Protein AF-A0A7Y3L2K8-F1 (afdb_monomer_lite)

Structure (mmCIF, N/CA/C/O backbone):
data_AF-A0A7Y3L2K8-F1
#
_entry.id   AF-A0A7Y3L2K8-F1
#
loop_
_atom_site.group_PDB
_atom_site.id
_atom_site.type_symbol
_atom_site.label_atom_id
_atom_site.label_alt_id
_atom_site.label_comp_id
_atom_site.label_asym_id
_atom_site.label_entity_id
_atom_site.label_seq_id
_atom_site.pdbx_PDB_ins_code
_atom_site.Cartn_x
_atom_site.Cartn_y
_atom_site.Cartn_z
_atom_site.occupancy
_atom_site.B_iso_or_equiv
_atom_site.auth_seq_id
_atom_site.auth_comp_id
_atom_site.auth_asym_id
_atom_site.auth_atom_id
_atom_site.pdbx_PDB_model_num
ATOM 1 N N . MET A 1 1 ? 73.789 -39.953 35.872 1.00 41.97 1 MET A N 1
ATOM 2 C CA . MET A 1 1 ? 73.525 -38.790 34.992 1.00 41.97 1 MET A CA 1
ATOM 3 C C . MET A 1 1 ? 72.921 -39.271 33.685 1.00 41.97 1 MET A C 1
ATOM 5 O O . MET A 1 1 ? 73.615 -39.974 32.964 1.00 41.97 1 MET A O 1
ATOM 9 N N . ARG A 1 2 ? 71.664 -38.900 33.403 1.00 37.66 2 ARG A N 1
ATOM 10 C CA . ARG A 1 2 ? 71.120 -38.515 32.082 1.00 37.66 2 ARG A CA 1
ATOM 11 C C . ARG A 1 2 ? 69.607 -38.316 32.238 1.00 37.66 2 ARG A C 1
ATOM 13 O O . ARG A 1 2 ? 68.857 -39.272 32.386 1.00 37.66 2 ARG A O 1
ATOM 20 N N . PHE A 1 3 ? 69.217 -37.046 32.307 1.00 33.38 3 PHE A N 1
ATOM 21 C CA . PHE A 1 3 ? 67.838 -36.566 32.362 1.00 33.38 3 PHE A CA 1
ATOM 22 C C . PHE A 1 3 ? 67.169 -36.750 30.992 1.00 33.38 3 PHE A C 1
ATOM 24 O O . PHE A 1 3 ? 67.761 -36.382 29.979 1.00 33.38 3 PHE A O 1
ATOM 31 N N . PHE A 1 4 ? 65.943 -37.276 30.960 1.00 37.91 4 PHE A N 1
ATOM 32 C CA . PHE A 1 4 ? 65.066 -37.222 29.787 1.00 37.91 4 PHE A CA 1
ATOM 33 C C . PHE A 1 4 ? 64.155 -35.995 29.917 1.00 37.91 4 PHE A C 1
ATOM 35 O O . PHE A 1 4 ? 63.343 -35.915 30.836 1.00 37.91 4 PHE A O 1
ATOM 42 N N . ALA A 1 5 ? 64.324 -35.027 29.017 1.00 37.72 5 ALA A N 1
ATOM 43 C CA . ALA A 1 5 ? 63.487 -33.838 28.914 1.00 37.72 5 ALA A CA 1
ATOM 44 C C . ALA A 1 5 ? 62.285 -34.126 28.000 1.00 37.72 5 ALA A C 1
ATOM 46 O O . ALA A 1 5 ? 62.457 -34.507 26.843 1.00 37.72 5 ALA A O 1
ATOM 47 N N . ALA A 1 6 ? 61.071 -33.936 28.519 1.00 37.91 6 ALA A N 1
ATOM 48 C CA . ALA A 1 6 ? 59.839 -33.955 27.741 1.00 37.91 6 ALA A CA 1
ATOM 49 C C . ALA A 1 6 ? 59.636 -32.584 27.073 1.00 37.91 6 ALA A C 1
ATOM 51 O O . ALA A 1 6 ? 59.509 -31.569 27.757 1.00 37.91 6 ALA A O 1
ATOM 52 N N . ALA A 1 7 ? 59.618 -32.548 25.740 1.00 36.41 7 ALA A N 1
ATOM 53 C CA . ALA A 1 7 ? 59.315 -31.346 24.970 1.00 36.41 7 ALA A CA 1
ATOM 54 C C . ALA A 1 7 ? 57.794 -31.221 24.771 1.00 36.41 7 ALA A C 1
ATOM 56 O O . ALA A 1 7 ? 57.181 -32.005 24.048 1.00 36.41 7 ALA A O 1
ATOM 57 N N . LEU A 1 8 ? 57.192 -30.228 25.425 1.00 36.59 8 LEU A N 1
ATOM 58 C CA . LEU A 1 8 ? 55.796 -29.831 25.256 1.00 36.59 8 LEU A CA 1
ATOM 59 C C . LEU A 1 8 ? 55.697 -28.874 24.054 1.00 36.59 8 LEU A C 1
ATOM 61 O O . LEU A 1 8 ? 56.152 -27.734 24.125 1.00 36.59 8 LEU A O 1
ATOM 65 N N . ALA A 1 9 ? 55.127 -29.333 22.939 1.00 38.59 9 ALA A N 1
ATOM 66 C CA . ALA A 1 9 ? 54.873 -28.491 21.771 1.00 38.59 9 ALA A CA 1
ATOM 67 C C . ALA A 1 9 ? 53.606 -27.647 21.995 1.00 38.59 9 ALA A C 1
ATOM 69 O O . ALA A 1 9 ? 52.485 -28.149 21.927 1.00 38.59 9 ALA A O 1
ATOM 70 N N . LEU A 1 10 ? 53.790 -26.355 22.275 1.00 37.38 10 LEU A N 1
ATOM 71 C CA . LEU A 1 10 ? 52.713 -25.375 22.393 1.00 37.38 10 LEU A CA 1
ATOM 72 C C . LEU A 1 10 ? 52.265 -24.947 20.982 1.00 37.38 10 LEU A C 1
ATOM 74 O O . LEU A 1 10 ? 52.957 -24.190 20.301 1.00 37.38 10 LEU A O 1
ATOM 78 N N . ALA A 1 11 ? 51.120 -25.450 20.518 1.00 39.28 11 ALA A N 1
ATOM 79 C CA . ALA A 1 11 ? 50.515 -25.022 19.259 1.00 39.28 11 ALA A CA 1
ATOM 80 C C . ALA A 1 11 ? 49.937 -23.602 19.407 1.00 39.28 11 ALA A C 1
ATOM 82 O O . ALA A 1 11 ? 48.868 -23.404 19.980 1.00 39.28 11 ALA A O 1
ATOM 83 N N . LEU A 1 12 ? 50.654 -22.606 18.885 1.00 40.66 12 LEU A N 1
ATOM 84 C CA . LEU A 1 12 ? 50.161 -21.239 18.720 1.00 40.66 12 LEU A CA 1
ATOM 85 C C . LEU A 1 12 ? 49.110 -21.218 17.600 1.00 40.66 12 LEU A C 1
ATOM 87 O O . LEU A 1 12 ? 49.439 -21.185 16.416 1.00 40.66 12 LEU A O 1
ATOM 91 N N . SER A 1 13 ? 47.832 -21.241 17.971 1.00 39.50 13 SER A N 1
ATOM 92 C CA . SER A 1 13 ? 46.725 -20.962 17.058 1.00 39.50 13 SER A CA 1
ATOM 93 C C . SER A 1 13 ? 46.727 -19.477 16.690 1.00 39.50 13 SER A C 1
ATOM 95 O O . SER A 1 13 ? 46.423 -18.622 17.524 1.00 39.50 13 SER A O 1
ATOM 97 N N . THR A 1 14 ? 47.065 -19.159 15.443 1.00 40.62 14 THR A N 1
ATOM 98 C CA . THR A 1 14 ? 46.868 -17.821 14.882 1.00 40.62 14 THR A CA 1
ATOM 99 C C . THR A 1 14 ? 45.367 -17.566 14.700 1.00 40.62 14 THR A C 1
ATOM 101 O O . THR A 1 14 ? 44.663 -18.419 14.153 1.00 40.62 14 THR A O 1
ATOM 104 N N . PRO A 1 15 ? 44.822 -16.418 15.144 1.00 46.00 15 PRO A N 1
ATOM 105 C CA . PRO A 1 15 ? 43.441 -16.083 14.843 1.00 46.00 15 PRO A CA 1
ATOM 106 C C . PRO A 1 15 ? 43.324 -15.838 13.337 1.00 46.00 15 PRO A C 1
ATOM 108 O O . PRO A 1 15 ? 43.987 -14.962 12.778 1.00 46.00 15 PRO A O 1
ATOM 111 N N . ALA A 1 16 ? 42.486 -16.634 12.673 1.00 46.09 16 ALA A N 1
ATOM 112 C CA . ALA A 1 16 ? 42.094 -16.389 11.296 1.00 46.09 16 ALA A CA 1
ATOM 113 C C . ALA A 1 16 ? 41.485 -14.983 11.220 1.00 46.09 16 ALA A C 1
ATOM 115 O O . ALA A 1 16 ? 40.464 -14.705 11.848 1.00 46.09 16 ALA A O 1
ATOM 116 N N . ALA A 1 17 ? 42.133 -14.087 10.477 1.00 44.25 17 ALA A N 1
ATOM 117 C CA . ALA A 1 17 ? 41.605 -12.762 10.212 1.00 44.25 17 ALA A CA 1
ATOM 118 C C . ALA A 1 17 ? 40.257 -12.909 9.496 1.00 44.25 17 ALA A C 1
ATOM 120 O O . ALA A 1 17 ? 40.194 -13.276 8.320 1.00 44.25 17 ALA A O 1
ATOM 121 N N . THR A 1 18 ? 39.167 -12.641 10.212 1.00 44.12 18 THR A N 1
ATOM 122 C CA . THR A 1 18 ? 37.830 -12.536 9.639 1.00 44.12 18 THR A CA 1
ATOM 123 C C . THR A 1 18 ? 37.868 -11.395 8.630 1.00 44.12 18 THR A C 1
ATOM 125 O O . THR A 1 18 ? 37.907 -10.221 8.996 1.00 44.12 18 THR A O 1
ATOM 128 N N . ARG A 1 19 ? 37.922 -11.726 7.338 1.00 44.31 19 ARG A N 1
ATOM 129 C CA . ARG A 1 19 ? 37.827 -10.743 6.259 1.00 44.31 19 ARG A CA 1
ATOM 130 C C . ARG A 1 19 ? 36.434 -10.123 6.348 1.00 44.31 19 ARG A C 1
ATOM 132 O O . ARG A 1 19 ? 35.455 -10.751 5.954 1.00 44.31 19 ARG A O 1
ATOM 139 N N . ALA A 1 20 ? 36.347 -8.929 6.933 1.00 43.59 20 ALA A N 1
ATOM 140 C CA . ALA A 1 20 ? 35.113 -8.161 6.991 1.00 43.59 20 ALA A CA 1
ATOM 141 C C . ALA A 1 20 ? 34.551 -8.041 5.568 1.00 43.59 20 ALA A C 1
ATOM 143 O O . ALA A 1 20 ? 35.268 -7.646 4.644 1.00 43.59 20 ALA A O 1
ATOM 144 N N . ALA A 1 21 ? 33.291 -8.441 5.382 1.00 49.25 21 ALA A N 1
ATOM 145 C CA . ALA A 1 21 ? 32.590 -8.228 4.126 1.00 49.25 21 ALA A CA 1
ATOM 146 C C . ALA A 1 21 ? 32.649 -6.732 3.791 1.00 49.25 21 ALA A C 1
ATOM 148 O O . ALA A 1 21 ? 32.423 -5.896 4.670 1.00 49.25 21 ALA A O 1
ATOM 149 N N . ALA A 1 22 ? 32.997 -6.398 2.545 1.00 57.53 22 ALA A N 1
ATOM 150 C CA . ALA A 1 22 ? 33.018 -5.010 2.104 1.00 57.53 22 ALA A CA 1
ATOM 151 C C . ALA A 1 22 ? 31.653 -4.364 2.414 1.00 57.53 22 ALA A C 1
ATOM 153 O O . ALA A 1 22 ? 30.619 -5.008 2.204 1.00 57.53 22 ALA A O 1
ATOM 154 N N . PRO A 1 23 ? 31.625 -3.136 2.959 1.00 62.31 23 PRO A N 1
ATOM 155 C CA . PRO A 1 23 ? 30.370 -2.496 3.321 1.00 62.31 23 PRO A CA 1
ATOM 156 C C . PRO A 1 23 ? 29.492 -2.356 2.076 1.00 62.31 23 PRO A C 1
ATOM 158 O O . PRO A 1 23 ? 29.965 -1.936 1.025 1.00 62.31 23 PRO A O 1
ATOM 161 N N . ALA A 1 24 ? 28.211 -2.712 2.190 1.00 75.31 24 ALA A N 1
ATOM 162 C CA . ALA A 1 24 ? 27.258 -2.520 1.104 1.00 75.31 24 ALA A CA 1
ATOM 163 C C . ALA A 1 24 ? 27.105 -1.019 0.809 1.00 75.31 24 ALA A C 1
ATOM 165 O O . ALA A 1 24 ? 26.738 -0.243 1.700 1.00 75.31 24 ALA A O 1
ATOM 166 N N . LEU A 1 25 ? 27.383 -0.629 -0.433 1.00 83.50 25 LEU A N 1
ATOM 167 C CA . LEU A 1 25 ? 27.282 0.746 -0.918 1.00 83.50 25 LEU A CA 1
ATOM 168 C C . LEU A 1 25 ? 25.944 0.954 -1.632 1.00 83.50 25 LEU A C 1
ATOM 170 O O . LEU A 1 25 ? 25.306 0.003 -2.094 1.00 83.50 25 LEU A O 1
ATOM 174 N N . TYR A 1 26 ? 25.477 2.199 -1.636 1.00 80.50 26 TYR A N 1
ATOM 175 C CA . TYR A 1 26 ? 24.166 2.582 -2.137 1.00 80.50 26 TYR A CA 1
ATOM 176 C C . TYR A 1 26 ? 24.240 3.841 -3.005 1.00 80.50 26 TYR A C 1
ATOM 178 O O . TYR A 1 26 ? 24.867 4.844 -2.649 1.00 80.50 26 TYR A O 1
ATOM 186 N N . ASP A 1 27 ? 23.471 3.800 -4.088 1.00 88.38 27 ASP A N 1
ATOM 187 C CA . ASP A 1 27 ? 23.179 4.889 -5.010 1.00 88.38 27 ASP A CA 1
ATOM 188 C C . ASP A 1 27 ? 21.728 5.364 -4.852 1.00 88.38 27 ASP A C 1
ATOM 190 O O . ASP A 1 27 ? 20.970 4.882 -4.000 1.00 88.38 27 ASP A O 1
ATOM 194 N N . VAL A 1 28 ? 21.319 6.332 -5.676 1.00 86.00 28 VAL A N 1
ATOM 195 C CA . VAL A 1 28 ? 19.957 6.877 -5.656 1.00 86.00 28 VAL A CA 1
ATOM 196 C C . VAL A 1 28 ? 19.282 6.718 -7.017 1.00 86.00 28 VAL A C 1
ATOM 198 O O . VAL A 1 28 ? 19.729 7.301 -7.993 1.00 86.00 28 VAL A O 1
ATOM 201 N N . SER A 1 29 ? 18.176 5.979 -7.097 1.00 89.81 29 SER A N 1
ATOM 202 C CA . SER A 1 29 ? 17.351 5.839 -8.304 1.00 89.81 29 SER A CA 1
ATOM 203 C C . SER A 1 29 ? 16.181 6.831 -8.321 1.00 89.81 29 SER A C 1
ATOM 205 O O . SER A 1 29 ? 15.621 7.177 -7.280 1.00 89.81 29 SER A O 1
ATOM 207 N N . TYR A 1 30 ? 15.783 7.277 -9.513 1.00 85.38 30 TYR A N 1
ATOM 208 C CA . TYR A 1 30 ? 14.665 8.212 -9.735 1.00 85.38 30 TYR A CA 1
ATOM 209 C C . TYR A 1 30 ? 13.577 7.662 -10.646 1.00 85.38 30 TYR A C 1
ATOM 211 O O . TYR A 1 30 ? 12.535 8.314 -10.805 1.00 85.38 30 TYR A O 1
ATOM 219 N N . LEU A 1 31 ? 13.839 6.519 -11.280 1.00 83.69 31 LEU A N 1
ATOM 220 C CA . LEU A 1 31 ? 12.929 5.799 -12.159 1.00 83.69 31 LEU A CA 1
ATOM 221 C C . LEU A 1 31 ? 13.571 4.476 -12.580 1.00 83.69 31 LEU A C 1
ATOM 223 O O . LEU A 1 31 ? 14.765 4.444 -12.865 1.00 83.69 31 LEU A O 1
ATOM 227 N N . TRP A 1 32 ? 12.745 3.443 -12.719 1.00 73.88 32 TRP A N 1
ATOM 228 C CA . TRP A 1 32 ? 13.014 2.290 -13.569 1.00 73.88 32 TRP A CA 1
ATOM 229 C C . TRP A 1 32 ? 11.890 2.186 -14.597 1.00 73.88 32 TRP A C 1
ATOM 231 O O . TRP A 1 32 ? 10.708 2.158 -14.246 1.00 73.88 32 TRP A O 1
ATOM 241 N N . HIS A 1 33 ? 12.246 2.203 -15.878 1.00 66.69 33 HIS A N 1
ATOM 242 C CA . HIS A 1 33 ? 11.286 2.235 -16.971 1.00 66.69 33 HIS A CA 1
ATOM 243 C C . HIS A 1 33 ? 11.771 1.423 -18.164 1.00 66.69 33 HIS A C 1
ATOM 245 O O . HIS A 1 33 ? 12.954 1.393 -18.473 1.00 66.69 33 HIS A O 1
ATOM 251 N N . VAL A 1 34 ? 10.853 0.755 -18.856 1.00 59.00 34 VAL A N 1
ATOM 252 C CA . VAL A 1 34 ? 11.212 -0.093 -20.005 1.00 59.00 34 VAL A CA 1
ATOM 253 C C . VAL A 1 34 ? 11.503 0.715 -21.268 1.00 59.00 34 VAL A C 1
ATOM 255 O O . VAL A 1 34 ? 12.288 0.280 -22.102 1.00 59.00 34 VAL A O 1
ATOM 258 N N . ASP A 1 35 ? 10.885 1.887 -21.408 1.00 68.19 35 ASP A N 1
ATOM 259 C CA . ASP A 1 35 ? 11.200 2.828 -22.480 1.00 68.19 35 ASP A CA 1
ATOM 260 C C . ASP A 1 35 ? 12.446 3.647 -22.127 1.00 68.19 35 ASP A C 1
ATOM 262 O O . ASP A 1 35 ? 12.466 4.406 -21.151 1.00 68.19 35 ASP A O 1
ATOM 266 N N . ARG A 1 36 ? 13.467 3.490 -22.971 1.00 78.44 36 ARG A N 1
ATOM 267 C CA . ARG A 1 36 ? 14.724 4.233 -22.932 1.00 78.44 36 ARG A CA 1
ATOM 268 C C . ARG A 1 36 ? 14.487 5.732 -23.085 1.00 78.44 36 ARG A C 1
ATOM 270 O O . ARG A 1 36 ? 15.100 6.497 -22.348 1.00 78.44 36 ARG A O 1
ATOM 277 N N . ALA A 1 37 ? 13.599 6.163 -23.983 1.00 72.69 37 ALA A N 1
ATOM 278 C CA . ALA A 1 37 ? 13.318 7.582 -24.196 1.00 72.69 37 ALA A CA 1
ATOM 279 C C . ALA A 1 37 ? 12.719 8.221 -22.935 1.00 72.69 37 ALA A C 1
ATOM 281 O O . ALA A 1 37 ? 13.206 9.259 -22.488 1.00 72.69 37 ALA A O 1
ATOM 282 N N . ALA A 1 38 ? 11.758 7.555 -22.289 1.00 67.69 38 ALA A N 1
ATOM 283 C CA . ALA A 1 38 ? 11.233 7.980 -20.993 1.00 67.69 38 ALA A CA 1
ATOM 284 C C . ALA A 1 38 ? 12.310 8.042 -19.892 1.00 67.69 38 ALA A C 1
ATOM 286 O O . ALA A 1 38 ? 12.285 8.959 -19.070 1.00 67.69 38 ALA A O 1
ATOM 287 N N . ALA A 1 39 ? 13.277 7.115 -19.873 1.00 77.75 39 ALA A N 1
ATOM 288 C CA . ALA A 1 39 ? 14.390 7.161 -18.922 1.00 77.75 39 ALA A CA 1
ATOM 289 C C . ALA A 1 39 ? 15.318 8.367 -19.166 1.00 77.75 39 ALA A C 1
ATOM 291 O O . ALA A 1 39 ? 15.677 9.057 -18.212 1.00 77.75 39 ALA A O 1
ATOM 292 N N . PHE A 1 40 ? 15.635 8.695 -20.423 1.00 84.56 40 PHE A N 1
ATOM 293 C CA . PHE A 1 40 ? 16.395 9.907 -20.758 1.00 84.56 40 PHE A CA 1
ATOM 294 C C . PHE A 1 40 ? 15.625 11.189 -20.432 1.00 84.56 40 PHE A C 1
ATOM 296 O O . PHE A 1 40 ? 16.149 12.045 -19.722 1.00 84.56 40 PHE A O 1
ATOM 303 N N . ALA A 1 41 ? 14.353 11.283 -20.829 1.00 76.56 41 ALA A N 1
ATOM 304 C CA . ALA A 1 41 ? 13.499 12.425 -20.500 1.00 76.56 41 ALA A CA 1
ATOM 305 C C . ALA A 1 41 ? 13.398 12.635 -18.981 1.00 76.56 41 ALA A C 1
ATOM 307 O O . ALA A 1 41 ? 13.449 13.759 -18.476 1.00 76.56 41 ALA A O 1
ATOM 308 N N . ARG A 1 42 ? 13.312 11.537 -18.223 1.00 86.12 42 ARG A N 1
ATOM 309 C CA . ARG A 1 42 ? 13.334 11.573 -16.765 1.00 86.12 42 ARG A CA 1
ATOM 310 C C . ARG A 1 42 ? 14.673 12.054 -16.219 1.00 86.12 42 ARG A C 1
ATOM 312 O O . ARG A 1 42 ? 14.671 12.876 -15.304 1.00 86.12 42 ARG A O 1
ATOM 319 N N . ARG A 1 43 ? 15.793 11.549 -16.740 1.00 92.94 43 ARG A N 1
ATOM 320 C CA . ARG A 1 43 ? 17.142 11.973 -16.345 1.00 92.94 43 ARG A CA 1
ATOM 321 C C . ARG A 1 43 ? 17.322 13.472 -16.556 1.00 92.94 43 ARG A C 1
ATOM 323 O O . ARG A 1 43 ? 17.798 14.141 -15.643 1.00 92.94 43 ARG A O 1
ATOM 330 N N . ASP A 1 44 ? 16.861 14.009 -17.680 1.00 87.94 44 ASP A N 1
ATOM 331 C CA . ASP A 1 44 ? 16.965 15.438 -17.990 1.00 87.94 44 ASP A CA 1
ATOM 332 C C . ASP A 1 44 ? 16.064 16.292 -17.086 1.00 87.94 44 ASP A C 1
ATOM 334 O O . ASP A 1 44 ? 16.497 17.318 -16.555 1.00 87.94 44 ASP A O 1
ATOM 338 N N . ALA A 1 45 ? 14.837 15.835 -16.818 1.00 81.38 45 ALA A N 1
ATOM 339 C CA . ALA A 1 45 ? 13.936 16.502 -15.881 1.00 81.38 45 ALA A CA 1
ATOM 340 C C . ALA A 1 45 ? 14.509 16.537 -14.450 1.00 81.38 45 ALA A C 1
ATOM 342 O O . ALA A 1 45 ? 14.437 17.564 -13.775 1.00 81.38 45 ALA A O 1
ATOM 343 N N . VAL A 1 46 ? 15.117 15.435 -13.995 1.00 87.94 46 VAL A N 1
ATOM 344 C CA . VAL A 1 46 ? 15.792 15.353 -12.690 1.00 87.94 46 VAL A CA 1
ATOM 345 C C . VAL A 1 46 ? 17.034 16.250 -12.668 1.00 87.94 46 VAL A C 1
ATOM 347 O O . VAL A 1 46 ? 17.204 17.016 -11.721 1.00 87.94 46 VAL A O 1
ATOM 350 N N . ALA A 1 47 ? 17.863 16.226 -13.715 1.00 92.19 47 ALA A N 1
ATOM 351 C CA . ALA A 1 47 ? 19.056 17.064 -13.836 1.00 92.19 47 ALA A CA 1
ATOM 352 C C . ALA A 1 47 ? 18.724 18.564 -13.768 1.00 92.19 47 ALA A C 1
ATOM 354 O O . ALA A 1 47 ? 19.401 19.309 -13.060 1.00 92.19 47 ALA A O 1
ATOM 355 N N . LYS A 1 48 ? 17.640 19.003 -14.424 1.00 90.19 48 LYS A N 1
ATOM 356 C CA . LYS A 1 48 ? 17.178 20.400 -14.389 1.00 90.19 48 LYS A CA 1
ATOM 357 C C . LYS A 1 48 ? 16.821 20.879 -12.977 1.00 90.19 48 LYS A C 1
ATOM 359 O O . LYS A 1 48 ? 17.032 22.044 -12.662 1.00 90.19 48 LYS A O 1
ATOM 364 N N . ILE A 1 49 ? 16.288 19.995 -12.131 1.00 90.56 49 ILE A N 1
ATOM 365 C CA . ILE A 1 49 ? 15.874 20.328 -10.757 1.00 90.56 49 ILE A CA 1
ATOM 366 C C . ILE A 1 49 ? 17.037 20.227 -9.772 1.00 90.56 49 ILE A C 1
ATOM 368 O O . ILE A 1 49 ? 17.147 21.051 -8.868 1.00 90.56 49 ILE A O 1
ATOM 372 N N . LEU A 1 50 ? 17.883 19.202 -9.909 1.00 90.81 50 LEU A N 1
ATOM 373 C CA . LEU A 1 50 ? 18.997 18.967 -8.986 1.00 90.81 50 LEU A CA 1
ATOM 374 C C . LEU A 1 50 ? 20.236 19.815 -9.312 1.00 90.81 50 LEU A C 1
ATOM 376 O O . LEU A 1 50 ? 21.128 19.949 -8.475 1.00 90.81 50 LEU A O 1
ATOM 380 N N . GLY A 1 51 ? 20.283 20.404 -10.505 1.00 86.81 51 GLY A N 1
ATOM 381 C CA . GLY A 1 51 ? 21.341 21.303 -10.938 1.00 86.81 51 GLY A CA 1
ATOM 382 C C . GLY A 1 51 ? 22.564 20.591 -11.533 1.00 86.81 51 GLY A C 1
ATOM 383 O O . GLY A 1 51 ? 22.685 19.361 -11.490 1.00 86.81 51 GLY A O 1
ATOM 384 N N . PRO A 1 52 ? 23.504 21.372 -12.095 1.00 81.62 52 PRO A N 1
ATOM 385 C CA . PRO A 1 52 ? 24.603 20.862 -12.917 1.00 81.62 52 PRO A CA 1
ATOM 386 C C . PRO A 1 52 ? 25.566 19.953 -12.148 1.00 81.62 52 PRO A C 1
ATOM 388 O O . PRO A 1 52 ? 26.089 18.996 -12.712 1.00 81.62 52 PRO A O 1
ATOM 391 N N . THR A 1 53 ? 25.776 20.203 -10.853 1.00 81.12 53 THR A N 1
ATOM 392 C CA . THR A 1 53 ? 26.641 19.363 -10.013 1.00 81.12 53 THR A CA 1
ATOM 393 C C . THR A 1 53 ? 26.072 17.956 -9.858 1.00 81.12 53 THR A C 1
ATOM 395 O O . THR A 1 53 ? 26.799 16.981 -10.015 1.00 81.12 53 THR A O 1
ATOM 398 N N . ALA A 1 54 ? 24.765 17.828 -9.609 1.00 84.50 54 ALA A N 1
ATOM 399 C CA . ALA A 1 54 ? 24.126 16.521 -9.495 1.00 84.50 54 ALA A CA 1
ATOM 400 C C . ALA A 1 54 ? 24.004 15.818 -10.857 1.00 84.50 54 ALA A C 1
ATOM 402 O O . ALA A 1 54 ? 24.147 14.599 -10.934 1.00 84.50 54 ALA A O 1
ATOM 403 N N . ALA A 1 55 ? 23.797 16.585 -11.932 1.00 85.88 55 ALA A N 1
ATOM 404 C CA . ALA A 1 55 ? 23.662 16.068 -13.291 1.00 85.88 55 ALA A CA 1
ATOM 405 C C . ALA A 1 55 ? 24.884 15.276 -13.782 1.00 85.88 55 ALA A C 1
ATOM 407 O O . ALA A 1 55 ? 24.713 14.315 -14.529 1.00 85.88 55 ALA A O 1
ATOM 408 N N . LYS A 1 56 ? 26.095 15.629 -13.327 1.00 85.06 56 LYS A N 1
ATOM 409 C CA . LYS A 1 56 ? 27.345 14.916 -13.658 1.00 85.06 56 LYS A CA 1
ATOM 410 C C . LYS A 1 56 ? 27.382 13.470 -13.166 1.00 85.06 56 LYS A C 1
ATOM 412 O O . LYS A 1 56 ? 28.128 12.668 -13.709 1.00 85.06 56 LYS A O 1
ATOM 417 N N . HIS A 1 57 ? 26.594 13.150 -12.146 1.00 90.31 57 HIS A N 1
ATOM 418 C CA . HIS A 1 57 ? 26.540 11.816 -11.555 1.00 90.31 57 HIS A CA 1
ATOM 419 C C . HIS A 1 57 ? 25.233 11.086 -11.890 1.00 90.31 57 HIS A C 1
ATOM 421 O O . HIS A 1 57 ? 25.006 9.994 -11.378 1.00 90.31 57 HIS A O 1
ATOM 427 N N . LEU A 1 58 ? 24.357 11.688 -12.709 1.00 91.19 58 LEU A N 1
ATOM 428 C CA . LEU A 1 58 ? 23.116 11.073 -13.174 1.00 91.19 58 LEU A CA 1
ATOM 429 C C . LEU A 1 58 ? 23.354 10.279 -14.454 1.00 91.19 58 LEU A C 1
ATOM 431 O O . LEU A 1 58 ? 23.559 10.863 -15.520 1.00 91.19 58 LEU A O 1
ATOM 435 N N . LEU A 1 59 ? 23.214 8.966 -14.342 1.00 91.25 59 LEU A N 1
ATOM 436 C CA . LEU A 1 59 ? 23.320 8.018 -15.437 1.00 91.25 59 LEU A CA 1
ATOM 437 C C . LEU A 1 59 ? 21.948 7.469 -15.820 1.00 91.25 59 LEU A C 1
ATOM 439 O O . LEU A 1 59 ? 21.074 7.267 -14.969 1.00 91.25 59 LEU A O 1
ATOM 443 N N . VAL A 1 60 ? 21.786 7.182 -17.110 1.00 88.62 60 VAL A N 1
ATOM 444 C CA . VAL A 1 60 ? 20.765 6.245 -17.577 1.00 88.62 60 VAL A CA 1
ATOM 445 C C . VAL A 1 60 ? 21.446 4.897 -17.733 1.00 88.62 60 VAL A C 1
ATOM 447 O O . VAL A 1 60 ? 22.436 4.787 -18.446 1.00 88.62 60 VAL A O 1
ATOM 450 N N . VAL A 1 61 ? 20.948 3.879 -17.045 1.00 86.69 61 VAL A N 1
ATOM 451 C CA . VAL A 1 61 ? 21.612 2.575 -16.936 1.00 86.69 61 VAL A CA 1
ATOM 452 C C . VAL A 1 61 ? 20.696 1.480 -17.454 1.00 86.69 61 VAL A C 1
ATOM 454 O O . VAL A 1 61 ? 19.482 1.558 -17.282 1.00 86.69 61 VAL A O 1
ATOM 457 N N . SER A 1 62 ? 21.257 0.459 -18.092 1.00 77.44 62 SER A N 1
ATOM 458 C CA . SER A 1 62 ? 20.532 -0.752 -18.460 1.00 77.44 62 SER A CA 1
ATOM 459 C C . SER A 1 62 ? 20.758 -1.773 -17.367 1.00 77.44 62 SER A C 1
ATOM 461 O O . SER A 1 62 ? 21.885 -2.215 -17.155 1.00 77.44 62 SER A O 1
ATOM 463 N N . ALA A 1 63 ? 19.690 -2.183 -16.700 1.00 68.81 63 ALA A N 1
ATOM 464 C CA . ALA A 1 63 ? 19.731 -3.334 -15.816 1.00 68.81 63 ALA A CA 1
ATOM 465 C C . ALA A 1 63 ? 18.455 -4.147 -16.004 1.00 68.81 63 ALA A C 1
ATOM 467 O O . ALA A 1 63 ? 17.362 -3.591 -16.100 1.00 68.81 63 ALA A O 1
ATOM 468 N N . ASP A 1 64 ? 18.612 -5.467 -16.083 1.00 60.88 64 ASP A N 1
ATOM 469 C CA . ASP A 1 64 ? 17.501 -6.413 -15.956 1.00 60.88 64 ASP A CA 1
ATOM 470 C C . ASP A 1 64 ? 16.362 -6.186 -16.982 1.00 60.88 64 ASP A C 1
ATOM 472 O O . ASP A 1 64 ? 15.180 -6.394 -16.719 1.00 60.88 64 ASP A O 1
ATOM 476 N N . GLY A 1 65 ? 16.719 -5.744 -18.197 1.00 60.84 65 GLY A N 1
ATOM 477 C CA . GLY A 1 65 ? 15.768 -5.496 -19.288 1.00 60.84 65 GLY A CA 1
ATOM 478 C C . GLY A 1 65 ? 14.940 -4.210 -19.147 1.00 60.84 65 GLY A C 1
ATOM 479 O O . GLY A 1 65 ? 13.943 -4.060 -19.865 1.00 60.84 65 GLY A O 1
ATOM 480 N N . ALA A 1 66 ? 15.347 -3.301 -18.254 1.00 70.19 66 ALA A N 1
ATOM 481 C CA . ALA A 1 66 ? 14.792 -1.966 -18.064 1.00 70.19 66 ALA A CA 1
ATOM 482 C C . ALA A 1 66 ? 15.895 -0.889 -18.042 1.00 70.19 66 ALA A C 1
ATOM 484 O O . ALA A 1 66 ? 17.074 -1.161 -17.819 1.00 70.19 66 ALA A O 1
ATOM 485 N N . CYS A 1 67 ? 15.488 0.357 -18.273 1.00 79.06 67 CYS A N 1
ATOM 486 C CA . CYS A 1 67 ? 16.328 1.542 -18.169 1.00 79.06 67 CYS A CA 1
ATOM 487 C C . CYS A 1 67 ? 16.084 2.231 -16.817 1.00 79.06 67 CYS A C 1
ATOM 489 O O . CYS A 1 67 ? 14.961 2.631 -16.503 1.00 79.06 67 CYS A O 1
ATOM 491 N N . GLY A 1 68 ? 17.129 2.376 -16.012 1.00 82.69 68 GLY A N 1
ATOM 492 C CA . GLY A 1 68 ? 17.105 3.099 -14.744 1.00 82.69 68 GLY A CA 1
ATOM 493 C C . GLY A 1 68 ? 17.675 4.504 -14.884 1.00 82.69 68 GLY A C 1
ATOM 494 O O . GLY A 1 68 ?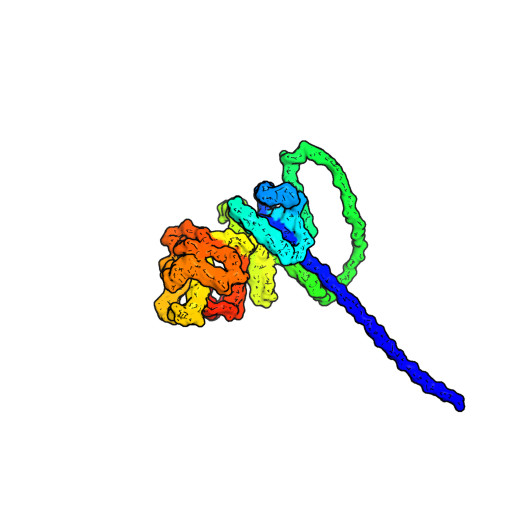 18.590 4.716 -15.671 1.00 82.69 68 GLY A O 1
ATOM 495 N N . VAL A 1 69 ? 17.178 5.456 -14.096 1.00 90.50 69 VAL A N 1
ATOM 496 C CA . VAL A 1 69 ? 17.861 6.740 -13.863 1.00 90.50 69 VAL A CA 1
ATOM 497 C C . VAL A 1 69 ? 18.490 6.678 -12.484 1.00 90.50 69 VAL A C 1
ATOM 499 O O . VAL A 1 69 ? 17.762 6.652 -11.491 1.00 90.50 69 VAL A O 1
ATOM 502 N N . VAL A 1 70 ? 19.819 6.654 -12.422 1.00 90.38 70 VAL A N 1
ATOM 503 C CA . VAL A 1 70 ? 20.585 6.451 -11.186 1.00 90.38 70 VAL A CA 1
ATOM 504 C C . VAL A 1 70 ? 21.560 7.604 -10.983 1.00 90.38 70 VAL A C 1
ATOM 506 O O . VAL A 1 70 ? 22.245 8.024 -11.904 1.00 90.38 70 VAL A O 1
ATOM 509 N N . TYR A 1 71 ? 21.613 8.131 -9.768 1.00 91.88 71 TYR A N 1
ATOM 510 C CA . TYR A 1 71 ? 22.627 9.060 -9.297 1.00 91.88 71 TYR A CA 1
ATOM 511 C C . TYR A 1 71 ? 23.667 8.277 -8.513 1.00 91.88 71 TYR A C 1
ATOM 513 O O . TYR A 1 71 ? 23.353 7.746 -7.442 1.00 91.88 71 TYR A O 1
ATOM 521 N N . LEU A 1 72 ? 24.880 8.226 -9.058 1.00 87.38 72 LEU A N 1
ATOM 522 C CA . LEU A 1 72 ? 26.016 7.581 -8.421 1.00 87.38 72 LEU A CA 1
ATOM 523 C C . LEU A 1 72 ? 26.393 8.352 -7.161 1.00 87.38 72 LEU A C 1
ATOM 525 O O . LEU A 1 72 ? 26.738 9.536 -7.217 1.00 87.38 72 LEU A O 1
ATOM 529 N N . ARG A 1 73 ? 26.304 7.682 -6.016 1.00 83.25 73 ARG A N 1
ATOM 530 C CA . ARG A 1 73 ? 26.664 8.255 -4.721 1.00 83.25 73 ARG A CA 1
ATOM 531 C C . ARG A 1 73 ? 27.738 7.446 -4.017 1.00 83.25 73 ARG A C 1
ATOM 533 O O . ARG A 1 73 ? 28.517 8.077 -3.295 1.00 83.25 73 ARG A O 1
ATOM 540 N N . ASP A 1 74 ? 27.729 6.128 -4.219 1.00 77.31 74 ASP A N 1
ATOM 541 C CA . ASP A 1 74 ? 28.659 5.167 -3.630 1.00 77.31 74 ASP A CA 1
ATOM 542 C C . ASP A 1 74 ? 28.867 5.402 -2.125 1.00 77.31 74 ASP A C 1
ATOM 544 O O . ASP A 1 74 ? 29.965 5.659 -1.632 1.00 77.31 74 ASP A O 1
ATOM 548 N N . ALA A 1 75 ? 27.757 5.462 -1.381 1.00 74.94 75 ALA A N 1
ATOM 549 C CA . ALA A 1 75 ? 27.783 5.789 0.042 1.00 74.94 75 ALA A CA 1
ATOM 550 C C . ALA A 1 75 ? 27.111 4.722 0.897 1.00 74.94 75 ALA A C 1
ATOM 552 O O . ALA A 1 75 ? 26.316 3.915 0.422 1.00 74.94 75 ALA A O 1
ATOM 553 N N . ASP A 1 76 ? 27.375 4.771 2.203 1.00 79.88 76 ASP A N 1
ATOM 554 C CA . ASP A 1 76 ? 26.612 3.986 3.162 1.00 79.88 76 ASP A CA 1
ATOM 555 C C . ASP A 1 76 ? 25.104 4.297 3.081 1.00 79.88 76 ASP A C 1
ATOM 557 O O . ASP A 1 76 ? 24.659 5.367 2.638 1.00 79.88 76 ASP A O 1
ATOM 561 N N . ARG A 1 77 ? 24.301 3.347 3.563 1.00 70.44 77 ARG A N 1
ATOM 562 C CA . ARG A 1 77 ? 22.837 3.411 3.503 1.00 70.44 77 ARG A CA 1
ATOM 563 C C . ARG A 1 77 ? 22.261 4.688 4.121 1.00 70.44 77 ARG A C 1
ATOM 565 O O . ARG A 1 77 ? 21.287 5.228 3.597 1.00 70.44 77 ARG A O 1
ATOM 572 N N . ALA A 1 78 ? 22.828 5.176 5.227 1.00 69.50 78 ALA A N 1
ATOM 573 C CA . ALA A 1 78 ? 22.312 6.345 5.937 1.00 69.50 78 ALA A CA 1
ATOM 574 C C . ALA A 1 78 ? 22.564 7.635 5.144 1.00 69.50 78 ALA A C 1
ATOM 576 O O . ALA A 1 78 ? 21.683 8.494 5.039 1.00 69.50 78 ALA A O 1
ATOM 577 N N . ARG A 1 79 ? 23.745 7.766 4.535 1.00 73.94 79 ARG A N 1
ATOM 578 C CA . ARG A 1 79 ? 24.097 8.884 3.654 1.00 73.94 79 ARG A CA 1
ATOM 579 C C . ARG A 1 79 ? 23.295 8.849 2.356 1.00 73.94 79 ARG A C 1
ATOM 581 O O . ARG A 1 79 ? 22.739 9.883 1.984 1.00 73.94 79 ARG A O 1
ATOM 588 N N . ALA A 1 80 ? 23.158 7.687 1.715 1.00 73.94 80 ALA A N 1
ATOM 589 C CA . ALA A 1 80 ? 22.317 7.529 0.528 1.00 73.94 80 ALA A CA 1
ATOM 590 C C . ALA A 1 80 ? 20.847 7.876 0.826 1.00 73.94 80 ALA A C 1
ATOM 592 O O . ALA A 1 80 ? 20.210 8.598 0.059 1.00 73.94 80 ALA A O 1
ATOM 593 N N . ALA A 1 81 ? 20.325 7.472 1.991 1.00 70.75 81 ALA A N 1
ATOM 594 C CA . ALA A 1 81 ? 18.977 7.829 2.429 1.00 70.75 81 ALA A CA 1
ATOM 595 C C . ALA A 1 81 ? 18.802 9.342 2.649 1.00 70.75 81 ALA A C 1
ATOM 597 O O . ALA A 1 81 ? 17.780 9.902 2.247 1.00 70.75 81 ALA A O 1
ATOM 598 N N . LYS A 1 82 ? 19.798 10.031 3.231 1.00 82.12 82 LYS A N 1
ATOM 599 C CA . LYS A 1 82 ? 19.781 11.501 3.371 1.00 82.12 82 LYS A CA 1
ATOM 600 C C . LYS A 1 82 ? 19.746 12.200 2.009 1.00 82.12 82 LYS A C 1
ATOM 602 O O . LYS A 1 82 ? 18.962 13.133 1.828 1.00 82.12 82 LYS A O 1
ATOM 607 N N . VAL A 1 83 ? 20.544 11.734 1.045 1.00 87.88 83 VAL A N 1
ATOM 608 C CA . VAL A 1 83 ? 20.551 12.264 -0.331 1.00 87.88 83 VAL A CA 1
ATOM 609 C C . VAL A 1 83 ? 19.197 12.030 -0.999 1.00 87.88 83 VAL A C 1
ATOM 611 O O . VAL A 1 83 ? 18.575 12.984 -1.467 1.00 87.88 83 VAL A O 1
ATOM 614 N N . ALA A 1 84 ? 18.682 10.799 -0.955 1.00 80.62 84 ALA A N 1
ATOM 615 C CA . ALA A 1 84 ? 17.377 10.447 -1.504 1.00 80.62 84 ALA A CA 1
ATOM 616 C C . ALA A 1 84 ? 16.248 11.297 -0.893 1.00 80.62 84 ALA A C 1
ATOM 618 O O . ALA A 1 84 ? 15.397 11.810 -1.620 1.00 80.62 84 ALA A O 1
ATOM 619 N N . ALA A 1 85 ? 16.256 11.526 0.424 1.00 76.88 85 ALA A N 1
ATOM 620 C CA . ALA A 1 85 ? 15.290 12.393 1.098 1.00 76.88 85 ALA A CA 1
ATOM 621 C C . ALA A 1 85 ? 15.418 13.862 0.661 1.00 76.88 85 ALA A C 1
ATOM 623 O O . ALA A 1 85 ? 14.409 14.530 0.421 1.00 76.88 85 ALA A O 1
ATOM 624 N N . SER A 1 86 ? 16.646 14.370 0.515 1.00 88.25 86 SER A N 1
ATOM 625 C CA . SER A 1 86 ? 16.885 15.731 0.034 1.00 88.25 86 SER A CA 1
ATOM 626 C C . SER A 1 86 ? 16.366 15.922 -1.392 1.00 88.25 86 SER A C 1
ATOM 628 O O . SER A 1 86 ? 15.551 16.812 -1.636 1.00 88.25 86 SER A O 1
ATOM 630 N N . HIS A 1 87 ? 16.739 15.024 -2.305 1.00 92.62 87 HIS A N 1
ATOM 631 C CA . HIS A 1 87 ? 16.287 15.061 -3.693 1.00 92.62 87 HIS A CA 1
ATOM 632 C C . HIS A 1 87 ? 14.773 14.876 -3.793 1.00 92.62 87 HIS A C 1
ATOM 634 O O . HIS A 1 87 ? 14.120 15.603 -4.528 1.00 92.62 87 HIS A O 1
ATOM 640 N N . THR A 1 88 ? 14.180 13.994 -2.985 1.00 78.06 88 THR A N 1
ATOM 641 C CA . THR A 1 88 ? 12.721 13.823 -2.906 1.00 78.06 88 THR A CA 1
ATOM 642 C C . THR A 1 88 ? 12.002 15.127 -2.582 1.00 78.06 88 THR A C 1
ATOM 644 O O . THR A 1 88 ? 10.983 15.428 -3.201 1.00 78.06 88 THR A O 1
ATOM 647 N N . ARG A 1 89 ? 12.507 15.922 -1.626 1.00 82.50 89 ARG A N 1
ATOM 648 C CA . ARG A 1 89 ? 11.888 17.213 -1.281 1.00 82.50 89 ARG A CA 1
ATOM 649 C C . ARG A 1 89 ? 11.876 18.166 -2.475 1.00 82.50 89 ARG A C 1
ATOM 651 O O . ARG A 1 89 ? 10.867 18.830 -2.692 1.00 82.50 89 ARG A O 1
ATOM 658 N N . LEU A 1 90 ? 12.958 18.204 -3.252 1.00 85.06 90 LEU A N 1
ATOM 659 C CA . LEU A 1 90 ? 13.052 19.022 -4.463 1.00 85.06 90 LEU A CA 1
ATOM 660 C C . LEU A 1 90 ? 12.134 18.481 -5.570 1.00 85.06 90 LEU A C 1
ATOM 662 O O . LEU A 1 90 ? 11.289 19.202 -6.090 1.00 85.06 90 LEU A O 1
ATOM 666 N N . LEU A 1 91 ? 12.215 17.187 -5.869 1.00 79.69 91 LEU A N 1
ATOM 667 C CA . LEU A 1 91 ? 11.455 16.538 -6.939 1.00 79.69 91 LEU A CA 1
ATOM 668 C C . LEU A 1 91 ? 9.939 16.568 -6.703 1.00 79.69 91 LEU A C 1
ATOM 670 O O . LEU A 1 91 ? 9.181 16.763 -7.655 1.00 79.69 91 LEU A O 1
ATOM 674 N N . LYS A 1 92 ? 9.472 16.436 -5.452 1.00 72.19 92 LYS A N 1
ATOM 675 C CA . LYS A 1 92 ? 8.042 16.553 -5.119 1.00 72.19 92 LYS A CA 1
ATOM 676 C C . LYS A 1 92 ? 7.490 17.952 -5.420 1.00 72.19 92 LYS A C 1
ATOM 678 O O . LYS A 1 92 ? 6.374 18.036 -5.930 1.00 72.19 92 LYS A O 1
ATOM 683 N N . ARG A 1 93 ? 8.261 19.030 -5.203 1.00 77.19 93 ARG A N 1
ATOM 684 C CA . ARG A 1 93 ? 7.844 20.409 -5.556 1.00 77.19 93 ARG A CA 1
ATOM 685 C C . ARG A 1 93 ? 7.594 20.576 -7.057 1.00 77.19 93 ARG A C 1
ATOM 687 O O . ARG A 1 93 ? 6.728 21.347 -7.447 1.00 77.19 93 ARG A O 1
ATOM 694 N N . HIS A 1 94 ? 8.287 19.790 -7.878 1.00 72.75 94 HIS A N 1
ATOM 695 C CA . HIS A 1 94 ? 8.163 19.790 -9.336 1.00 72.75 94 HIS A CA 1
ATOM 696 C C . HIS A 1 94 ? 7.385 18.585 -9.883 1.00 72.75 94 HIS A C 1
ATOM 698 O O . HIS A 1 94 ? 7.499 18.257 -11.060 1.00 72.75 94 HIS A O 1
ATOM 704 N N . ARG A 1 95 ? 6.593 17.906 -9.037 1.00 71.50 95 ARG A N 1
ATOM 705 C CA . ARG A 1 95 ? 5.735 16.766 -9.418 1.00 71.50 95 ARG A CA 1
ATOM 706 C C . ARG A 1 95 ? 6.478 15.586 -10.059 1.00 71.50 95 ARG A C 1
ATOM 708 O O . ARG A 1 95 ? 5.849 14.725 -10.665 1.00 71.50 95 ARG A O 1
ATOM 715 N N . LEU A 1 96 ? 7.794 15.483 -9.869 1.00 68.38 96 LEU A N 1
ATOM 716 C CA . LEU A 1 96 ? 8.564 14.330 -10.327 1.00 68.38 96 LEU A CA 1
ATOM 717 C C . LEU A 1 96 ? 8.523 13.171 -9.326 1.00 68.38 96 LEU A C 1
ATOM 719 O O . LEU A 1 96 ? 8.800 12.046 -9.708 1.00 68.38 96 LEU A O 1
ATOM 723 N N . GLY A 1 97 ? 8.101 13.376 -8.082 1.00 73.88 97 GLY A N 1
ATOM 724 C CA . GLY A 1 97 ? 7.937 12.285 -7.116 1.00 73.88 97 GLY A CA 1
ATOM 725 C C . GLY A 1 97 ? 9.177 12.065 -6.253 1.00 73.88 97 GLY A C 1
ATOM 726 O O . GLY A 1 97 ? 9.823 13.028 -5.847 1.00 73.88 97 GLY A O 1
ATOM 727 N N . LYS A 1 98 ? 9.449 10.811 -5.886 1.00 77.38 98 LYS A N 1
ATOM 728 C CA . LYS A 1 98 ? 10.446 10.441 -4.873 1.00 77.38 98 LYS A CA 1
ATOM 729 C C . LYS A 1 98 ? 11.724 9.894 -5.518 1.00 77.38 98 LYS A C 1
ATOM 731 O O . LYS A 1 98 ? 11.674 9.337 -6.606 1.00 77.38 98 LYS A O 1
ATOM 736 N N . ALA A 1 99 ? 12.850 10.080 -4.834 1.00 81.56 99 ALA A N 1
ATOM 737 C CA . ALA A 1 99 ? 14.108 9.402 -5.119 1.00 81.56 99 ALA A CA 1
ATOM 738 C C . ALA A 1 99 ? 14.302 8.248 -4.121 1.00 81.56 99 ALA A C 1
ATOM 740 O O . ALA A 1 99 ? 13.954 8.376 -2.942 1.00 81.56 99 ALA A O 1
ATOM 741 N N . TRP A 1 100 ? 14.855 7.131 -4.579 1.00 73.94 100 TRP A N 1
ATOM 742 C CA . TRP A 1 100 ? 14.956 5.884 -3.821 1.00 73.94 100 TRP A CA 1
ATOM 743 C C . TRP A 1 100 ? 16.403 5.456 -3.660 1.00 73.94 100 TRP A C 1
ATOM 745 O O . TRP A 1 100 ? 17.207 5.688 -4.550 1.00 73.94 100 TRP A O 1
ATOM 755 N N . ILE A 1 101 ? 16.735 4.813 -2.544 1.00 79.62 101 ILE A N 1
ATOM 756 C CA . ILE A 1 101 ? 18.039 4.161 -2.406 1.00 79.62 101 ILE A CA 1
ATOM 757 C C . ILE A 1 101 ? 18.043 2.867 -3.222 1.00 79.62 101 ILE A C 1
ATOM 759 O O . ILE A 1 101 ? 17.063 2.124 -3.207 1.00 79.62 101 ILE A O 1
ATOM 763 N N . VAL A 1 102 ? 19.138 2.595 -3.916 1.00 75.38 102 VAL A N 1
ATOM 764 C CA . VAL A 1 102 ? 19.380 1.333 -4.621 1.00 75.38 102 VAL A CA 1
ATOM 765 C C . VAL A 1 102 ? 20.783 0.858 -4.260 1.00 75.38 102 VAL A C 1
ATOM 767 O O . VAL A 1 102 ? 21.660 1.687 -4.046 1.00 75.38 102 VAL A O 1
ATOM 770 N N . GLY A 1 103 ? 21.000 -0.450 -4.118 1.00 69.12 103 GLY A N 1
ATOM 771 C CA . GLY A 1 103 ? 22.353 -0.967 -3.886 1.00 69.12 103 GLY A CA 1
ATOM 772 C C . GLY A 1 103 ? 23.250 -0.642 -5.078 1.00 69.12 103 GLY A C 1
ATOM 773 O O . GLY A 1 103 ? 22.801 -0.778 -6.217 1.00 69.12 103 GLY A O 1
ATOM 774 N N . THR A 1 104 ? 24.477 -0.199 -4.819 1.00 78.94 104 THR A N 1
ATOM 775 C CA . THR A 1 104 ? 25.467 0.078 -5.863 1.00 78.94 104 THR A CA 1
ATOM 776 C C . THR A 1 104 ? 25.760 -1.197 -6.650 1.00 78.94 104 THR A C 1
ATOM 778 O O . THR A 1 104 ? 25.859 -2.288 -6.083 1.00 78.94 104 THR A O 1
ATOM 781 N N . ARG A 1 105 ? 25.849 -1.064 -7.975 1.00 78.50 105 ARG A N 1
ATOM 782 C CA . ARG A 1 105 ? 26.172 -2.141 -8.917 1.00 78.50 105 ARG A CA 1
ATOM 783 C C . ARG A 1 105 ? 27.155 -1.610 -9.958 1.00 78.50 105 ARG A C 1
ATOM 785 O O . ARG A 1 105 ? 27.271 -0.399 -10.133 1.00 78.50 105 ARG A O 1
ATOM 792 N N . ASP A 1 106 ? 27.771 -2.516 -10.709 1.00 76.81 106 ASP A N 1
ATOM 793 C CA . ASP A 1 106 ? 28.493 -2.171 -11.936 1.00 76.81 106 ASP A CA 1
ATOM 794 C C . ASP A 1 106 ? 27.482 -1.781 -13.020 1.00 76.81 106 ASP A C 1
ATOM 796 O O . ASP A 1 106 ? 27.043 -2.592 -13.839 1.00 76.81 106 ASP A O 1
ATOM 800 N N . TRP A 1 107 ? 27.013 -0.539 -12.954 1.00 82.00 107 TRP A N 1
ATOM 801 C CA . TRP A 1 107 ? 25.959 -0.051 -13.824 1.00 82.00 107 TRP A CA 1
ATOM 802 C C . TRP A 1 107 ? 26.421 0.002 -15.284 1.00 82.00 107 TRP A C 1
ATOM 804 O O . TRP A 1 107 ? 27.365 0.712 -15.624 1.00 82.00 107 TRP A O 1
ATOM 814 N N . ALA A 1 108 ? 25.705 -0.694 -16.169 1.00 82.62 108 ALA A N 1
ATOM 815 C CA . ALA A 1 108 ? 25.903 -0.567 -17.607 1.00 82.62 108 ALA A CA 1
ATOM 816 C C . ALA A 1 108 ? 25.241 0.727 -18.098 1.00 82.62 108 ALA A C 1
ATOM 818 O O . ALA A 1 108 ? 24.034 0.757 -18.355 1.00 82.62 108 ALA A O 1
ATOM 819 N N . GLU A 1 109 ? 26.011 1.811 -18.190 1.00 85.25 109 GLU A N 1
ATOM 820 C CA . GLU A 1 109 ? 25.516 3.078 -18.726 1.00 85.25 109 GLU A CA 1
ATOM 821 C C . GLU A 1 109 ? 25.041 2.906 -20.175 1.00 85.25 109 GLU A C 1
ATOM 823 O O . GLU A 1 109 ? 25.707 2.308 -21.022 1.00 85.25 109 GLU A O 1
ATOM 828 N N . ILE A 1 110 ? 23.858 3.441 -20.459 1.00 82.56 110 ILE A N 1
ATOM 829 C CA . ILE A 1 110 ? 23.303 3.513 -21.800 1.00 82.56 110 ILE A CA 1
ATOM 830 C C . ILE A 1 110 ? 23.605 4.908 -22.330 1.00 82.56 110 ILE A C 1
ATOM 832 O O . ILE A 1 110 ? 23.208 5.901 -21.726 1.00 82.56 110 ILE A O 1
ATOM 836 N N . ALA A 1 111 ? 24.233 4.997 -23.499 1.00 72.50 111 ALA A N 1
ATOM 837 C CA . ALA A 1 111 ? 24.327 6.264 -24.219 1.00 72.50 111 ALA A CA 1
ATOM 838 C C . ALA A 1 111 ? 22.931 6.731 -24.692 1.00 72.50 111 ALA A C 1
ATOM 840 O O . ALA A 1 111 ? 22.014 5.917 -24.820 1.00 72.50 111 ALA A O 1
ATOM 841 N N . PRO A 1 112 ? 22.710 8.010 -25.015 1.00 61.81 112 PRO A N 1
ATOM 842 C CA . PRO A 1 112 ? 21.537 8.440 -25.784 1.00 61.81 112 PRO A CA 1
ATOM 843 C C . PRO A 1 112 ? 21.485 7.749 -27.167 1.00 61.81 112 PRO A C 1
ATOM 845 O O . PRO A 1 112 ? 22.503 7.275 -27.666 1.00 61.81 112 PRO A O 1
ATOM 848 N N . ASN A 1 113 ? 20.309 7.623 -27.794 1.00 51.91 113 ASN A N 1
ATOM 849 C CA . ASN A 1 113 ? 20.183 7.006 -29.128 1.00 51.91 113 ASN A CA 1
ATOM 850 C C . ASN A 1 113 ? 20.937 7.850 -30.196 1.00 51.91 113 ASN A C 1
ATOM 852 O O . ASN A 1 113 ? 20.671 9.051 -30.290 1.00 51.91 113 ASN A O 1
ATOM 856 N N . PRO A 1 114 ? 21.838 7.264 -31.014 1.00 41.50 114 PRO A N 1
ATOM 857 C CA . PRO A 1 114 ? 22.705 7.995 -31.952 1.00 41.50 114 PRO A CA 1
ATOM 858 C C . PRO A 1 114 ? 22.011 8.770 -33.086 1.00 41.50 114 PRO A C 1
ATOM 860 O O . PRO A 1 114 ? 22.680 9.550 -33.758 1.00 41.50 114 PRO A O 1
ATOM 863 N N . ALA A 1 115 ? 20.692 8.658 -33.281 1.00 39.38 115 ALA A N 1
ATOM 864 C CA . ALA A 1 115 ? 19.969 9.547 -34.203 1.00 39.38 115 ALA A CA 1
ATOM 865 C C . ALA A 1 115 ? 19.988 11.032 -33.765 1.00 39.38 115 ALA A C 1
ATOM 867 O O . ALA A 1 115 ? 19.713 11.907 -34.579 1.00 39.38 115 ALA A O 1
ATOM 868 N N . ALA A 1 116 ? 20.346 11.326 -32.508 1.00 39.94 116 ALA A N 1
ATOM 869 C CA . ALA A 1 116 ? 20.417 12.689 -31.975 1.00 39.94 116 ALA A CA 1
ATOM 870 C C . ALA A 1 116 ? 21.845 13.228 -31.755 1.00 39.94 116 ALA A C 1
ATOM 872 O O . ALA A 1 116 ? 21.990 14.383 -31.368 1.00 39.94 116 ALA A O 1
ATOM 873 N N . VAL A 1 117 ? 22.909 12.445 -31.976 1.00 37.16 117 VAL A N 1
ATOM 874 C CA . VAL A 1 117 ? 24.285 12.895 -31.677 1.00 37.16 117 VAL A CA 1
ATOM 875 C C . VAL A 1 117 ? 25.257 12.380 -32.734 1.00 37.16 117 VAL A C 1
ATOM 877 O O . VAL A 1 117 ? 26.085 11.504 -32.503 1.00 37.16 117 VAL A O 1
ATOM 880 N N . ARG A 1 118 ? 25.142 12.934 -33.940 1.00 32.62 118 ARG A N 1
ATOM 881 C CA . ARG A 1 118 ? 26.135 12.776 -35.003 1.00 32.62 118 ARG A CA 1
ATOM 882 C C . ARG A 1 118 ? 27.168 13.904 -34.884 1.00 32.62 118 ARG A C 1
ATOM 884 O O . ARG A 1 118 ? 27.176 14.806 -35.708 1.00 32.62 118 ARG A O 1
ATOM 891 N N . ALA A 1 119 ? 27.999 13.883 -33.840 1.00 33.75 119 ALA A N 1
ATOM 892 C CA . ALA A 1 119 ? 29.222 14.686 -33.765 1.00 33.75 119 ALA A CA 1
ATOM 893 C C . ALA A 1 119 ? 30.157 14.195 -32.643 1.00 33.75 119 ALA A C 1
ATOM 895 O O . ALA A 1 119 ? 29.752 14.099 -31.490 1.00 33.75 119 ALA A O 1
ATOM 896 N N . VAL A 1 120 ? 31.429 14.027 -33.016 1.00 31.38 120 VAL A N 1
ATOM 897 C CA . VAL A 1 120 ? 32.641 13.881 -32.187 1.00 31.38 120 VAL A CA 1
ATOM 898 C C . VAL A 1 120 ? 32.944 12.479 -31.637 1.00 31.38 120 VAL A C 1
ATOM 900 O O . VAL A 1 120 ? 32.144 11.820 -30.985 1.00 31.38 120 VAL A O 1
ATOM 903 N N . ALA A 1 121 ? 34.149 12.031 -31.976 1.00 25.05 121 ALA A N 1
ATOM 904 C CA . ALA A 1 121 ? 34.625 10.662 -31.985 1.00 25.05 121 ALA A CA 1
ATOM 905 C C . ALA A 1 121 ? 35.600 10.329 -30.835 1.00 25.05 121 ALA A C 1
ATOM 907 O O . ALA A 1 121 ? 36.220 11.219 -30.266 1.00 25.05 121 ALA A O 1
ATOM 908 N N . ALA A 1 122 ? 35.788 9.012 -30.659 1.00 26.22 122 ALA A N 1
ATOM 909 C CA . ALA A 1 122 ? 37.005 8.284 -30.262 1.00 26.22 122 ALA A CA 1
ATOM 910 C C . ALA A 1 122 ? 37.553 8.391 -28.818 1.00 26.22 122 ALA A C 1
ATOM 912 O O . ALA A 1 122 ? 38.082 9.419 -28.418 1.00 26.22 122 ALA A O 1
ATOM 913 N N . ALA A 1 123 ? 37.576 7.257 -28.097 1.00 25.16 123 ALA A N 1
ATOM 914 C CA . ALA A 1 123 ? 38.796 6.511 -27.719 1.00 25.16 123 ALA A CA 1
ATOM 915 C C . ALA A 1 123 ? 38.472 5.307 -26.795 1.00 25.16 123 ALA A C 1
ATOM 917 O O . ALA A 1 123 ? 37.397 5.220 -26.211 1.00 25.16 123 ALA A O 1
ATOM 918 N N . THR A 1 124 ? 39.405 4.355 -26.727 1.00 25.78 124 THR A N 1
ATOM 919 C CA . THR A 1 124 ? 39.211 2.906 -26.491 1.00 25.78 124 THR A CA 1
ATOM 920 C C . THR A 1 124 ? 39.768 2.436 -25.103 1.00 25.78 124 THR A C 1
ATOM 922 O O . THR A 1 124 ? 39.921 3.283 -24.230 1.00 25.78 124 THR A O 1
ATOM 925 N N . PRO A 1 125 ? 40.016 1.133 -24.788 1.00 34.00 125 PRO A N 1
ATOM 926 C CA . PRO A 1 125 ? 39.468 0.437 -23.608 1.00 34.00 125 PRO A CA 1
ATOM 927 C C . PRO A 1 125 ? 40.519 0.010 -22.549 1.00 34.00 125 PRO A C 1
ATOM 929 O O . PRO A 1 125 ? 41.716 -0.003 -22.826 1.00 34.00 125 PRO A O 1
ATOM 932 N N . ILE A 1 126 ? 40.102 -0.461 -21.359 1.00 24.67 126 ILE A N 1
ATOM 933 C CA . ILE A 1 126 ? 41.039 -1.027 -20.360 1.00 24.67 126 ILE A CA 1
ATOM 934 C C . ILE A 1 126 ? 40.592 -2.401 -19.806 1.00 24.67 126 ILE A C 1
ATOM 936 O O . ILE A 1 126 ? 39.677 -2.519 -19.004 1.00 24.67 126 ILE A O 1
ATOM 940 N N . HIS A 1 127 ? 41.373 -3.401 -20.240 1.00 25.80 127 HIS A N 1
ATOM 941 C CA . HIS A 1 127 ? 41.868 -4.621 -19.570 1.00 25.80 127 HIS A CA 1
ATOM 942 C C . HIS A 1 127 ? 41.121 -5.974 -19.580 1.00 25.80 127 HIS A C 1
ATOM 944 O O . HIS A 1 127 ? 39.978 -6.144 -19.180 1.00 25.80 127 HIS A O 1
ATOM 950 N N . LYS A 1 128 ? 41.914 -6.976 -20.008 1.00 28.52 128 LYS A N 1
ATOM 951 C CA . LYS A 1 128 ? 41.696 -8.430 -20.082 1.00 28.52 128 LYS A CA 1
ATOM 952 C C . LYS A 1 128 ? 42.347 -9.139 -18.884 1.00 28.52 128 LYS A C 1
ATOM 954 O O . LYS A 1 128 ? 43.425 -8.716 -18.474 1.00 28.52 128 LYS A O 1
ATOM 959 N N . ARG A 1 129 ? 41.820 -10.317 -18.499 1.00 24.48 129 ARG A N 1
ATOM 960 C CA . ARG A 1 129 ? 42.542 -11.590 -18.177 1.00 24.48 129 ARG A CA 1
ATOM 961 C C . ARG A 1 129 ? 41.517 -12.639 -17.691 1.00 24.48 129 ARG A C 1
ATOM 963 O O . ARG A 1 129 ? 40.797 -12.357 -16.751 1.00 24.48 129 ARG A O 1
ATOM 970 N N . ARG A 1 130 ? 41.223 -13.723 -18.429 1.00 23.52 130 ARG A N 1
ATOM 971 C CA . ARG A 1 130 ? 41.895 -15.038 -18.673 1.00 23.52 130 ARG A CA 1
ATOM 972 C C . ARG A 1 130 ? 41.146 -16.182 -17.943 1.00 23.52 130 ARG A C 1
ATOM 974 O O . ARG A 1 130 ? 40.969 -16.127 -16.737 1.00 23.52 130 ARG A O 1
ATOM 981 N N . ALA A 1 131 ? 40.733 -17.196 -18.713 1.00 26.41 131 ALA A N 1
ATOM 982 C CA . ALA A 1 131 ? 40.096 -18.466 -18.305 1.00 26.41 131 ALA A CA 1
ATOM 983 C C . ALA A 1 131 ? 41.094 -19.411 -17.573 1.00 26.41 131 ALA A C 1
ATOM 985 O O . ALA A 1 131 ? 42.296 -19.180 -17.687 1.00 26.41 131 ALA A O 1
ATOM 986 N N . PHE A 1 132 ? 40.744 -20.466 -16.811 1.00 24.44 132 PHE A N 1
ATOM 987 C CA . PHE A 1 132 ? 39.916 -21.654 -17.123 1.00 24.44 132 PHE A CA 1
ATOM 988 C C . PHE A 1 132 ? 39.851 -22.610 -15.888 1.00 24.44 132 PHE A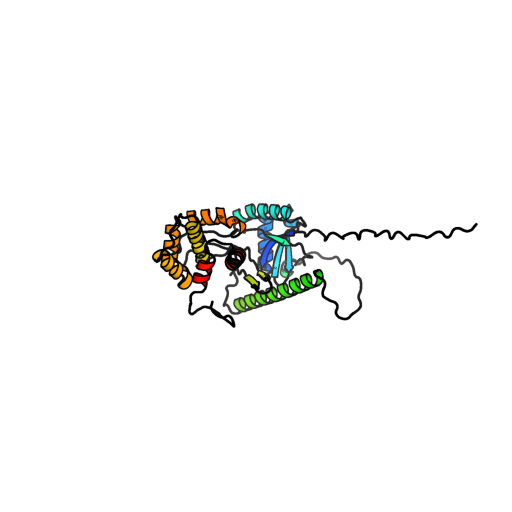 C 1
ATOM 990 O O . PHE A 1 132 ? 40.860 -22.711 -15.194 1.00 24.44 132 PHE A O 1
ATOM 997 N N . ARG A 1 133 ? 38.760 -23.389 -15.707 1.00 23.41 133 ARG A N 1
ATOM 998 C CA . ARG A 1 133 ? 38.660 -24.858 -15.400 1.00 23.41 133 ARG A CA 1
ATOM 999 C C . ARG A 1 133 ? 37.472 -25.252 -14.501 1.00 23.41 133 ARG A C 1
ATOM 1001 O O . ARG A 1 133 ? 37.154 -24.602 -13.518 1.00 23.41 133 ARG A O 1
ATOM 1008 N N . ILE A 1 134 ? 36.858 -26.370 -14.894 1.00 35.31 134 ILE A N 1
ATOM 1009 C CA . ILE A 1 134 ? 35.662 -27.031 -14.349 1.00 35.31 134 ILE A CA 1
ATOM 1010 C C . ILE A 1 134 ? 36.051 -27.979 -13.198 1.00 35.31 134 ILE A C 1
ATOM 1012 O O . ILE A 1 134 ? 37.016 -28.732 -13.344 1.00 35.31 134 ILE A O 1
ATOM 1016 N N . ALA A 1 135 ? 35.262 -28.007 -12.114 1.00 23.47 135 ALA A N 1
ATOM 1017 C CA . ALA A 1 135 ? 35.259 -29.064 -11.094 1.00 23.47 135 ALA A CA 1
ATOM 1018 C C . ALA A 1 135 ? 33.835 -29.313 -10.530 1.00 23.47 135 ALA A C 1
ATOM 1020 O O . ALA A 1 135 ? 32.997 -28.418 -10.519 1.00 23.47 135 ALA A O 1
ATOM 1021 N N . ARG A 1 136 ? 33.583 -30.568 -10.126 1.00 27.30 136 ARG A N 1
ATOM 1022 C CA . ARG A 1 136 ? 32.317 -31.222 -9.702 1.00 27.30 136 ARG A CA 1
ATOM 1023 C C . ARG A 1 136 ? 31.729 -30.708 -8.358 1.00 27.30 136 ARG A C 1
ATOM 1025 O O . ARG A 1 136 ? 32.423 -29.987 -7.650 1.00 27.30 136 ARG A O 1
ATOM 1032 N N . PRO A 1 137 ? 30.467 -31.058 -7.998 1.00 34.94 137 PRO A N 1
ATOM 1033 C CA . PRO A 1 137 ? 29.623 -30.234 -7.133 1.00 34.94 137 PRO A CA 1
ATOM 1034 C C . PRO A 1 137 ? 29.985 -30.360 -5.649 1.00 34.94 137 PRO A C 1
ATOM 1036 O O . PRO A 1 137 ? 30.009 -31.451 -5.083 1.00 34.94 137 PRO A O 1
ATOM 1039 N N . SER A 1 138 ? 30.215 -29.209 -5.024 1.00 37.94 138 SER A N 1
ATOM 1040 C CA . SER A 1 138 ? 30.378 -29.021 -3.583 1.00 37.94 138 SER A CA 1
ATOM 1041 C C . SER A 1 138 ? 29.175 -28.242 -3.049 1.00 37.94 138 SER A C 1
ATOM 1043 O O . SER A 1 138 ? 28.582 -27.449 -3.778 1.00 37.94 138 SER A O 1
ATOM 1045 N N . LYS A 1 139 ? 28.810 -28.473 -1.782 1.00 47.25 139 LYS A N 1
ATOM 1046 C CA . LYS A 1 139 ? 27.759 -27.742 -1.055 1.00 47.25 139 LYS A CA 1
ATOM 1047 C C . LYS A 1 139 ? 27.917 -26.232 -1.290 1.00 47.25 139 LYS A C 1
ATOM 1049 O O . LYS A 1 139 ? 28.962 -25.676 -0.963 1.00 47.25 139 LYS A O 1
ATOM 1054 N N . ILE A 1 140 ? 26.891 -25.618 -1.879 1.00 48.75 140 ILE A N 1
ATOM 1055 C CA . ILE A 1 140 ? 26.895 -24.220 -2.332 1.00 48.75 140 ILE A CA 1
ATOM 1056 C C . ILE A 1 140 ? 27.138 -23.303 -1.128 1.00 48.75 140 ILE A C 1
ATOM 1058 O O . ILE A 1 140 ? 26.407 -23.368 -0.136 1.00 48.75 140 ILE A O 1
ATOM 1062 N N . ALA A 1 141 ? 28.165 -22.458 -1.204 1.00 54.12 141 ALA A N 1
ATOM 1063 C CA . ALA A 1 141 ? 28.475 -21.506 -0.142 1.00 54.12 141 ALA A CA 1
ATOM 1064 C C . ALA A 1 141 ? 27.375 -20.422 -0.043 1.00 54.12 141 ALA A C 1
ATOM 1066 O O . ALA A 1 141 ? 26.766 -20.076 -1.057 1.00 54.12 141 ALA A O 1
ATOM 1067 N N . PRO A 1 142 ? 27.130 -19.803 1.131 1.00 53.09 142 PRO A N 1
ATOM 1068 C CA . PRO A 1 142 ? 26.084 -18.782 1.295 1.00 53.09 142 PRO A CA 1
ATOM 1069 C C . PRO A 1 142 ? 26.146 -17.623 0.281 1.00 53.09 142 PRO A C 1
ATOM 1071 O O . PRO A 1 142 ? 25.109 -17.121 -0.139 1.00 53.09 142 PRO A O 1
ATOM 1074 N N . ALA A 1 143 ? 27.345 -17.233 -0.163 1.00 54.66 143 ALA A N 1
ATOM 1075 C CA . ALA A 1 143 ? 27.533 -16.183 -1.169 1.00 54.66 143 ALA A CA 1
ATOM 1076 C C . ALA A 1 143 ? 27.136 -16.626 -2.591 1.00 54.66 143 ALA A C 1
ATOM 1078 O O . ALA A 1 143 ? 26.592 -15.839 -3.366 1.00 54.66 143 ALA A O 1
ATOM 1079 N N . GLU A 1 144 ? 27.369 -17.892 -2.936 1.00 54.50 144 GLU A N 1
ATOM 1080 C CA . GLU A 1 144 ? 26.954 -18.478 -4.215 1.00 54.50 144 GLU A CA 1
ATOM 1081 C C . GLU A 1 144 ? 25.436 -18.668 -4.253 1.00 54.50 144 GLU A C 1
ATOM 1083 O O . GLU A 1 144 ? 24.805 -18.401 -5.274 1.00 54.50 144 GLU A O 1
ATOM 1088 N N . LEU A 1 145 ? 24.837 -19.039 -3.118 1.00 54.94 145 LEU A N 1
ATOM 1089 C CA . LEU A 1 145 ? 23.389 -19.133 -2.959 1.00 54.94 145 LEU A CA 1
ATOM 1090 C C . LEU A 1 145 ? 22.722 -17.761 -3.103 1.00 54.94 145 LEU A C 1
ATOM 1092 O O . LEU A 1 145 ? 21.722 -17.640 -3.804 1.00 54.94 145 LEU A O 1
ATOM 1096 N N . GLU A 1 146 ? 23.292 -16.714 -2.508 1.00 58.44 146 GLU A N 1
ATOM 1097 C CA . GLU A 1 146 ? 22.769 -15.353 -2.649 1.00 58.44 146 GLU A CA 1
ATOM 1098 C C . GLU A 1 146 ? 22.925 -14.815 -4.078 1.00 58.44 146 GLU A C 1
ATOM 1100 O O . GLU A 1 146 ? 22.032 -14.151 -4.609 1.00 58.44 146 GLU A O 1
ATOM 1105 N N . THR A 1 147 ? 24.017 -15.180 -4.751 1.00 64.50 147 THR A N 1
ATOM 1106 C CA . THR A 1 147 ? 24.241 -14.852 -6.165 1.00 64.50 147 THR A CA 1
ATOM 1107 C C . THR A 1 147 ? 23.236 -15.565 -7.073 1.00 64.50 147 THR A C 1
ATOM 1109 O O . THR A 1 147 ? 22.664 -14.935 -7.968 1.00 64.50 147 THR A O 1
ATOM 1112 N N . ALA A 1 148 ? 22.984 -16.855 -6.831 1.00 57.50 148 ALA A N 1
ATOM 1113 C CA . ALA A 1 148 ? 22.012 -17.659 -7.567 1.00 57.50 148 ALA A CA 1
ATOM 1114 C C . ALA A 1 148 ? 20.574 -17.167 -7.344 1.00 57.50 148 ALA A C 1
ATOM 1116 O O . ALA A 1 148 ? 19.847 -16.968 -8.314 1.00 57.50 148 ALA A O 1
ATOM 1117 N N . ARG A 1 149 ? 20.195 -16.865 -6.095 1.00 62.12 149 ARG A N 1
ATOM 1118 C CA . ARG A 1 149 ? 18.899 -16.250 -5.750 1.00 62.12 149 ARG A CA 1
ATOM 1119 C C . ARG A 1 149 ? 18.710 -14.914 -6.446 1.00 62.12 149 ARG A C 1
ATOM 1121 O O . ARG A 1 149 ? 17.681 -14.676 -7.067 1.00 62.12 149 ARG A O 1
ATOM 1128 N N . SER A 1 150 ? 19.741 -14.072 -6.422 1.00 72.44 150 SER A N 1
ATOM 1129 C CA . SER A 1 150 ? 19.717 -12.796 -7.132 1.00 72.44 150 SER A CA 1
ATOM 1130 C C . SER A 1 150 ? 19.559 -12.995 -8.646 1.00 72.44 150 SER A C 1
ATOM 1132 O O . SER A 1 150 ? 18.930 -12.177 -9.309 1.00 72.44 150 SER A O 1
ATOM 1134 N N . ALA A 1 151 ? 20.112 -14.069 -9.221 1.00 75.31 151 ALA A N 1
ATOM 1135 C CA . ALA A 1 151 ? 19.949 -14.394 -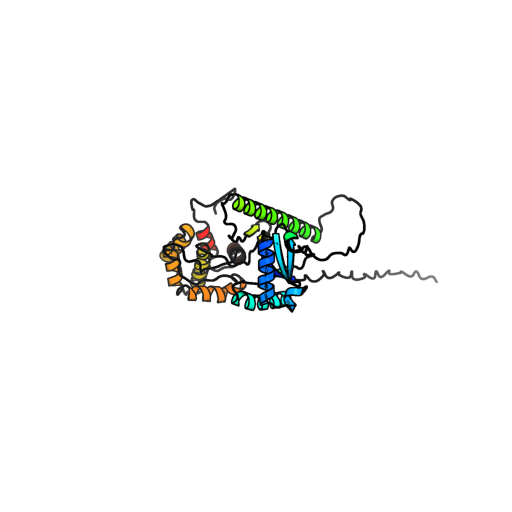10.640 1.00 75.31 151 ALA A CA 1
ATOM 1136 C C . ALA A 1 151 ? 18.538 -14.893 -10.978 1.00 75.31 151 ALA A C 1
ATOM 1138 O O . ALA A 1 151 ? 17.986 -14.510 -12.010 1.00 75.31 151 ALA A O 1
ATOM 1139 N N . GLU A 1 152 ? 17.944 -15.706 -10.109 1.00 78.19 152 GLU A N 1
ATOM 1140 C CA . GLU A 1 152 ? 16.569 -16.178 -10.252 1.00 78.19 152 GLU A CA 1
ATOM 1141 C C . GLU A 1 152 ? 15.558 -15.037 -10.121 1.00 78.19 152 GLU A C 1
ATOM 1143 O O . GLU A 1 152 ? 14.708 -14.880 -10.997 1.00 78.19 152 GLU A O 1
ATOM 1148 N N . GLN A 1 153 ? 15.710 -14.179 -9.109 1.00 80.38 153 GLN A N 1
ATOM 1149 C CA . GLN A 1 153 ? 14.901 -12.971 -8.960 1.00 80.38 153 GLN A CA 1
ATOM 1150 C C . GLN A 1 153 ? 14.974 -12.100 -10.224 1.00 80.38 153 GLN A C 1
ATOM 1152 O O . GLN A 1 153 ? 13.940 -11.746 -10.789 1.00 80.38 153 GLN A O 1
ATOM 1157 N N . ARG A 1 154 ? 16.183 -11.835 -10.747 1.00 77.44 154 ARG A N 1
ATOM 1158 C CA . ARG A 1 154 ? 16.365 -11.094 -12.011 1.00 77.44 154 ARG A CA 1
ATOM 1159 C C . ARG A 1 154 ? 15.653 -11.757 -13.189 1.00 77.44 154 ARG A C 1
ATOM 1161 O O . ARG A 1 154 ? 15.060 -11.075 -14.024 1.00 77.44 154 ARG A O 1
ATOM 1168 N N . ARG A 1 155 ? 15.700 -13.089 -13.280 1.00 87.00 155 ARG A N 1
ATOM 1169 C CA . ARG A 1 155 ? 14.999 -13.844 -14.328 1.00 87.00 155 ARG A CA 1
ATOM 1170 C C . ARG A 1 155 ? 13.485 -13.662 -14.215 1.00 87.00 155 ARG A C 1
ATOM 1172 O O . ARG A 1 155 ? 12.840 -13.408 -15.232 1.00 87.00 155 ARG A O 1
ATOM 1179 N N . LEU A 1 156 ? 12.922 -13.777 -13.012 1.00 85.94 156 LEU A N 1
ATOM 1180 C CA . LEU A 1 156 ? 11.488 -13.598 -12.769 1.00 85.94 156 LEU A CA 1
ATOM 1181 C C . LEU A 1 156 ? 11.041 -12.160 -13.057 1.00 85.94 156 LEU A C 1
ATOM 1183 O O . LEU A 1 156 ? 10.055 -11.957 -13.764 1.00 85.94 156 LEU A O 1
ATOM 1187 N N . GLU A 1 157 ? 11.800 -11.163 -12.604 1.00 87.56 157 GLU A N 1
ATOM 1188 C CA . GLU A 1 157 ? 11.563 -9.750 -12.922 1.00 87.56 157 GLU A CA 1
ATOM 1189 C C . GLU A 1 157 ? 11.592 -9.500 -14.438 1.00 87.56 157 GLU A C 1
ATOM 1191 O O . GLU A 1 157 ? 10.695 -8.846 -14.980 1.00 87.56 157 GLU A O 1
ATOM 1196 N N . GLY A 1 158 ? 12.556 -10.096 -15.148 1.00 82.19 158 GLY A N 1
ATOM 1197 C CA . GLY A 1 158 ? 12.644 -10.043 -16.607 1.00 82.19 158 GLY A CA 1
ATOM 1198 C C . GLY A 1 158 ? 11.433 -10.664 -17.315 1.00 82.19 158 GLY A C 1
ATOM 1199 O O . GLY A 1 158 ? 10.946 -10.101 -18.301 1.00 82.19 158 GLY A O 1
ATOM 1200 N N . LEU A 1 159 ? 10.909 -11.785 -16.805 1.00 90.88 159 LEU A N 1
ATOM 1201 C CA . LEU A 1 159 ? 9.693 -12.429 -17.320 1.00 90.88 159 LEU A CA 1
ATOM 1202 C C . LEU A 1 159 ? 8.450 -11.558 -17.103 1.00 90.88 159 LEU A C 1
ATOM 1204 O O . LEU A 1 159 ? 7.678 -11.357 -18.042 1.00 90.88 159 LEU A O 1
ATOM 1208 N N . VAL A 1 160 ? 8.287 -10.979 -15.909 1.00 89.44 160 VAL A N 1
ATOM 1209 C CA . VAL A 1 160 ? 7.191 -10.040 -15.614 1.00 89.44 160 VAL A CA 1
ATOM 1210 C C . VAL A 1 160 ? 7.272 -8.825 -16.538 1.00 89.44 160 VAL A C 1
ATOM 1212 O O . VAL A 1 160 ? 6.286 -8.469 -17.185 1.00 89.44 160 VAL A O 1
ATOM 1215 N N . ALA A 1 161 ? 8.455 -8.222 -16.686 1.00 86.75 161 ALA A N 1
ATOM 1216 C CA . ALA A 1 161 ? 8.659 -7.087 -17.581 1.00 86.75 161 ALA A CA 1
ATOM 1217 C C . ALA A 1 161 ? 8.359 -7.441 -19.050 1.00 86.75 161 ALA A C 1
ATOM 1219 O O . ALA A 1 161 ? 7.744 -6.649 -19.769 1.00 86.75 161 ALA A O 1
ATOM 1220 N N . ALA A 1 162 ? 8.753 -8.634 -19.508 1.00 84.44 162 ALA A N 1
ATOM 1221 C CA . ALA A 1 162 ? 8.441 -9.117 -20.850 1.00 84.44 162 ALA A CA 1
ATOM 1222 C C . ALA A 1 162 ? 6.935 -9.298 -21.072 1.00 84.44 162 ALA A C 1
ATOM 1224 O O . ALA A 1 162 ? 6.431 -8.905 -22.127 1.00 84.44 162 ALA A O 1
ATOM 1225 N N . HIS A 1 163 ? 6.218 -9.823 -20.078 1.00 92.69 163 HIS A N 1
ATOM 1226 C CA . HIS A 1 163 ? 4.771 -9.976 -20.143 1.00 92.69 163 HIS A CA 1
ATOM 1227 C C . HIS A 1 163 ? 4.050 -8.620 -20.164 1.00 92.69 163 HIS A C 1
ATOM 1229 O O . HIS A 1 163 ? 3.202 -8.392 -21.021 1.00 92.69 163 HIS A O 1
ATOM 1235 N N . VAL A 1 164 ? 4.454 -7.662 -19.321 1.00 89.94 164 VAL A N 1
ATOM 1236 C CA . VAL A 1 164 ? 3.918 -6.287 -19.354 1.00 89.94 164 VAL A CA 1
ATOM 1237 C C . VAL A 1 164 ? 4.144 -5.631 -20.724 1.00 89.94 164 VAL A C 1
ATOM 1239 O O . VAL A 1 164 ? 3.257 -4.950 -21.239 1.00 89.94 164 VAL A O 1
ATOM 1242 N N . ARG A 1 165 ? 5.301 -5.861 -21.367 1.00 82.94 165 ARG A N 1
ATOM 1243 C CA . ARG A 1 165 ? 5.545 -5.399 -22.748 1.00 82.94 165 ARG A CA 1
ATOM 1244 C C . ARG A 1 165 ? 4.584 -6.033 -23.750 1.00 82.94 165 ARG A C 1
ATOM 1246 O O . ARG A 1 165 ? 4.121 -5.332 -24.643 1.00 82.94 165 ARG A O 1
ATOM 1253 N N . LEU A 1 166 ? 4.305 -7.331 -23.624 1.00 90.44 166 LEU A N 1
ATOM 1254 C CA . LEU A 1 166 ? 3.341 -8.015 -24.485 1.00 90.44 166 LEU A CA 1
ATOM 1255 C C . LEU A 1 166 ? 1.949 -7.389 -24.348 1.00 90.44 166 LEU A C 1
ATOM 1257 O O . LEU A 1 166 ? 1.386 -6.984 -25.358 1.00 90.44 166 LEU A O 1
ATOM 1261 N N . LEU A 1 167 ? 1.469 -7.192 -23.117 1.00 92.88 167 LEU A N 1
ATOM 1262 C CA . LEU A 1 167 ? 0.168 -6.568 -22.854 1.00 92.88 167 LEU A CA 1
ATOM 1263 C C . LEU A 1 167 ? 0.053 -5.162 -23.460 1.00 92.88 167 LEU A C 1
ATOM 1265 O O . LEU A 1 167 ? -0.988 -4.819 -24.012 1.00 92.88 167 LEU A O 1
ATOM 1269 N N . ARG A 1 168 ? 1.127 -4.361 -23.415 1.00 90.31 168 ARG A N 1
ATOM 1270 C CA . ARG A 1 168 ? 1.158 -3.043 -24.075 1.00 90.31 168 ARG A CA 1
ATOM 1271 C C . ARG A 1 168 ? 1.094 -3.143 -25.596 1.00 90.31 168 ARG A C 1
ATOM 1273 O O . ARG A 1 168 ? 0.353 -2.393 -26.218 1.00 90.31 168 ARG A O 1
ATOM 1280 N N . ARG A 1 169 ? 1.850 -4.065 -26.204 1.00 90.00 169 ARG A N 1
ATOM 1281 C CA . ARG A 1 169 ? 1.813 -4.286 -27.664 1.00 90.00 169 ARG A CA 1
ATOM 1282 C C . ARG A 1 169 ? 0.444 -4.764 -28.140 1.00 90.00 169 ARG A C 1
ATOM 1284 O O . ARG A 1 169 ? 0.028 -4.396 -29.228 1.00 90.00 169 ARG A O 1
ATOM 1291 N N . GLU A 1 170 ? -0.244 -5.552 -27.321 1.00 95.31 170 GLU A N 1
ATOM 1292 C CA . GLU A 1 170 ? -1.610 -6.022 -27.573 1.00 95.31 170 GLU A CA 1
ATOM 1293 C C . GLU A 1 170 ? -2.680 -4.949 -27.294 1.00 95.31 170 GLU A C 1
ATOM 1295 O O . GLU A 1 170 ? -3.867 -5.221 -27.446 1.00 95.31 170 GLU A O 1
ATOM 1300 N N . GLY A 1 171 ? -2.298 -3.746 -26.844 1.00 89.75 171 GLY A N 1
ATOM 1301 C CA . GLY A 1 171 ? -3.239 -2.677 -26.488 1.00 89.75 171 GLY A CA 1
ATOM 1302 C C . GLY A 1 171 ? -4.051 -2.943 -25.214 1.00 89.75 171 GLY A C 1
ATOM 1303 O O . GLY A 1 171 ? -4.984 -2.205 -24.915 1.00 89.75 171 GLY A O 1
ATOM 1304 N N . ARG A 1 172 ? -3.703 -3.980 -24.441 1.00 92.88 172 ARG A N 1
ATOM 1305 C CA . ARG A 1 172 ? -4.377 -4.362 -23.185 1.00 92.88 172 ARG A CA 1
ATOM 1306 C C . ARG A 1 172 ? -3.914 -3.550 -21.978 1.00 92.88 172 ARG A C 1
ATOM 1308 O O . ARG A 1 172 ? -4.546 -3.606 -20.929 1.00 92.88 172 ARG A O 1
ATOM 1315 N N . LEU A 1 173 ? -2.795 -2.845 -22.119 1.00 88.88 173 LEU A N 1
ATOM 1316 C CA . LEU A 1 173 ? -2.245 -1.926 -21.130 1.00 88.88 173 LEU A CA 1
ATOM 1317 C C . LEU A 1 173 ? -1.808 -0.650 -21.850 1.00 88.88 173 LEU A C 1
ATOM 1319 O O . LEU A 1 173 ? -1.158 -0.739 -22.896 1.00 88.88 173 LEU A O 1
ATOM 1323 N N . SER A 1 174 ? -2.118 0.524 -21.296 1.00 83.38 174 SER A N 1
ATOM 1324 C CA . SER A 1 174 ? -1.738 1.781 -21.948 1.00 83.38 174 SER A CA 1
ATOM 1325 C C . SER A 1 174 ? -0.207 1.962 -21.963 1.00 83.38 174 SER A C 1
ATOM 1327 O O . SER A 1 174 ? 0.473 1.561 -21.005 1.00 83.38 174 SER A O 1
ATOM 1329 N N . PRO A 1 175 ? 0.385 2.570 -23.012 1.00 75.81 175 PRO A N 1
ATOM 1330 C CA . PRO A 1 175 ? 1.825 2.832 -23.061 1.00 75.81 175 PRO A CA 1
ATOM 1331 C C . PRO A 1 175 ? 2.345 3.696 -21.903 1.00 75.81 175 PRO A C 1
ATOM 1333 O O . PRO A 1 175 ? 3.480 3.510 -21.467 1.00 75.81 175 PRO A O 1
ATOM 1336 N N . ASP A 1 176 ? 1.519 4.608 -21.388 1.00 77.81 176 ASP A N 1
ATOM 1337 C CA . ASP A 1 176 ? 1.825 5.519 -20.279 1.00 77.81 176 ASP A CA 1
ATOM 1338 C C . ASP A 1 176 ? 1.416 4.969 -18.898 1.00 77.81 176 ASP A C 1
ATOM 1340 O O . ASP A 1 176 ? 1.689 5.590 -17.863 1.00 77.81 176 ASP A O 1
ATOM 1344 N N . GLU A 1 177 ? 0.809 3.780 -18.849 1.00 83.69 177 GLU A N 1
ATOM 1345 C CA . GLU A 1 177 ? 0.395 3.159 -17.598 1.00 83.69 177 GLU A CA 1
ATOM 1346 C C . GLU A 1 177 ? 1.603 2.658 -16.800 1.00 83.69 177 GLU A C 1
ATOM 1348 O O . GLU A 1 177 ? 2.442 1.876 -17.270 1.00 83.69 177 GLU A O 1
ATOM 1353 N N . ARG A 1 178 ? 1.686 3.111 -15.547 1.00 85.75 178 ARG A N 1
ATOM 1354 C CA . ARG A 1 178 ? 2.763 2.754 -14.620 1.00 85.75 178 ARG A CA 1
ATOM 1355 C C . ARG A 1 178 ? 2.356 1.546 -13.792 1.00 85.75 178 ARG A C 1
ATOM 1357 O O . ARG A 1 178 ? 1.324 1.568 -13.133 1.00 85.75 178 ARG A O 1
ATOM 1364 N N . THR A 1 179 ? 3.227 0.545 -13.742 1.00 87.00 179 THR A N 1
ATOM 1365 C CA . THR A 1 179 ? 3.007 -0.686 -12.975 1.00 87.00 179 THR A CA 1
ATOM 1366 C C . THR A 1 179 ? 4.053 -0.847 -11.879 1.00 87.00 179 THR A C 1
ATOM 1368 O O . THR A 1 179 ? 5.230 -0.529 -12.091 1.00 87.00 179 THR A O 1
ATOM 1371 N N . ALA A 1 180 ? 3.640 -1.412 -10.749 1.00 88.38 180 ALA A N 1
ATOM 1372 C CA . ALA A 1 180 ? 4.514 -1.860 -9.674 1.00 88.38 180 ALA A CA 1
ATOM 1373 C C . ALA A 1 180 ? 4.154 -3.301 -9.296 1.00 88.38 180 ALA A C 1
ATOM 1375 O O . ALA A 1 180 ? 2.975 -3.643 -9.251 1.00 88.38 180 ALA A O 1
ATOM 1376 N N . TRP A 1 181 ? 5.160 -4.131 -9.031 1.00 90.31 181 TRP A N 1
ATOM 1377 C CA . TRP A 1 181 ? 4.995 -5.557 -8.754 1.00 90.31 181 TRP A CA 1
ATOM 1378 C C . TRP A 1 181 ? 5.812 -5.946 -7.534 1.00 90.31 181 TRP A C 1
ATOM 1380 O O . TRP A 1 181 ? 6.998 -5.631 -7.460 1.00 90.31 181 TRP A O 1
ATOM 1390 N N . SER A 1 182 ? 5.184 -6.653 -6.601 1.00 90.00 182 SER A N 1
ATOM 1391 C CA . SER A 1 182 ? 5.875 -7.335 -5.515 1.00 90.00 182 SER A CA 1
ATOM 1392 C C . SER A 1 182 ? 5.348 -8.757 -5.421 1.00 90.00 182 SER A C 1
ATOM 1394 O O . SER A 1 182 ? 4.136 -8.958 -5.359 1.00 90.00 182 SER A O 1
ATOM 1396 N N . VAL A 1 183 ? 6.256 -9.729 -5.439 1.00 88.88 183 VAL A N 1
ATOM 1397 C CA . VAL A 1 183 ? 5.931 -11.146 -5.251 1.00 88.88 183 VAL A CA 1
ATOM 1398 C C . VAL A 1 183 ? 6.791 -11.666 -4.115 1.00 88.88 183 VAL A C 1
ATOM 1400 O O . VAL A 1 183 ? 8.014 -11.545 -4.158 1.00 88.88 183 VAL A O 1
ATOM 1403 N N . TYR A 1 184 ? 6.142 -12.224 -3.101 1.00 80.50 184 TYR A N 1
ATOM 1404 C CA . TYR A 1 184 ? 6.783 -12.789 -1.924 1.00 80.50 184 TYR A CA 1
ATOM 1405 C C . TYR A 1 184 ? 6.344 -14.239 -1.768 1.00 80.50 184 TYR A C 1
ATOM 1407 O O . TYR A 1 184 ? 5.152 -14.538 -1.844 1.00 80.50 184 TYR A O 1
ATOM 1415 N N . ASP A 1 185 ? 7.308 -15.120 -1.554 1.00 77.62 185 ASP A N 1
ATOM 1416 C CA . ASP A 1 185 ? 7.075 -16.520 -1.255 1.00 77.62 185 ASP A CA 1
ATOM 1417 C C . ASP A 1 185 ? 7.129 -16.733 0.259 1.00 77.62 185 ASP A C 1
ATOM 1419 O O . ASP A 1 185 ? 8.174 -16.598 0.896 1.00 77.62 185 ASP A O 1
ATOM 1423 N N . PHE A 1 186 ? 5.982 -17.081 0.839 1.00 68.56 186 PHE A N 1
ATOM 1424 C CA . PHE A 1 186 ? 5.862 -17.360 2.266 1.00 68.56 186 PHE A CA 1
ATOM 1425 C C . PHE A 1 186 ? 6.497 -18.692 2.682 1.00 68.56 186 PHE A C 1
ATOM 1427 O O . PHE A 1 186 ? 6.837 -18.836 3.854 1.00 68.56 186 PHE A O 1
ATOM 1434 N N . THR A 1 187 ? 6.683 -19.647 1.765 1.00 69.62 187 THR A N 1
ATOM 1435 C CA . THR A 1 187 ? 7.312 -20.943 2.059 1.00 69.62 187 THR A CA 1
ATOM 1436 C C . THR A 1 187 ? 8.812 -20.782 2.265 1.00 69.62 187 THR A C 1
ATOM 1438 O O . THR A 1 187 ? 9.370 -21.319 3.220 1.00 69.62 187 THR A O 1
ATOM 1441 N N . THR A 1 188 ? 9.470 -20.018 1.394 1.00 71.38 188 THR A N 1
ATOM 1442 C CA . THR A 1 188 ? 10.914 -19.753 1.493 1.00 71.38 188 THR A CA 1
ATOM 1443 C C . THR A 1 188 ? 11.240 -18.490 2.289 1.00 71.38 188 THR A C 1
ATOM 1445 O O . THR A 1 188 ? 12.382 -18.296 2.709 1.00 71.38 188 THR A O 1
ATOM 1448 N N . GLY A 1 189 ? 10.251 -17.621 2.512 1.00 64.94 189 GLY A N 1
ATOM 1449 C CA . GLY A 1 189 ? 10.422 -16.325 3.159 1.00 64.94 189 GLY A CA 1
ATOM 1450 C C . GLY A 1 189 ? 11.111 -15.284 2.270 1.00 64.94 189 GLY A C 1
ATOM 1451 O O . GLY A 1 189 ? 11.654 -14.303 2.791 1.00 64.94 189 GLY A O 1
ATOM 1452 N N . GLN A 1 190 ? 11.117 -15.492 0.952 1.00 75.62 190 GLN A N 1
ATOM 1453 C CA . GLN A 1 190 ? 11.903 -14.715 -0.002 1.00 75.62 190 GLN A CA 1
ATOM 1454 C C . GLN A 1 190 ? 11.044 -13.799 -0.859 1.00 75.62 190 GLN A C 1
ATOM 1456 O O . GLN A 1 190 ? 9.937 -14.139 -1.274 1.00 75.62 190 GLN A O 1
ATOM 1461 N N . THR A 1 191 ? 11.598 -12.641 -1.196 1.00 78.12 191 THR A N 1
ATOM 1462 C CA . THR A 1 191 ? 11.027 -11.801 -2.243 1.00 78.12 191 THR A CA 1
ATOM 1463 C C . THR A 1 191 ? 11.509 -12.298 -3.600 1.00 78.12 191 THR A C 1
ATOM 1465 O O . THR A 1 191 ? 12.709 -12.353 -3.847 1.00 78.12 191 THR A O 1
ATOM 1468 N N . LEU A 1 192 ? 10.572 -12.652 -4.477 1.00 83.88 192 LEU A N 1
ATOM 1469 C CA . LEU A 1 192 ? 10.853 -13.198 -5.805 1.00 83.88 192 LEU A CA 1
ATOM 1470 C C . LEU A 1 192 ? 10.873 -12.128 -6.902 1.00 83.88 192 LEU A C 1
ATOM 1472 O O . LEU A 1 192 ? 11.510 -12.323 -7.932 1.00 83.88 192 LEU A O 1
ATOM 1476 N N . VAL A 1 193 ? 10.141 -11.026 -6.709 1.00 86.69 193 VAL A N 1
ATOM 1477 C CA . VAL A 1 193 ? 10.023 -9.919 -7.674 1.00 86.69 193 VAL A CA 1
ATOM 1478 C C . VAL A 1 193 ? 9.840 -8.607 -6.915 1.00 86.69 193 VAL A C 1
ATOM 1480 O O . VAL A 1 193 ? 8.925 -8.506 -6.093 1.00 86.69 193 VAL A O 1
ATOM 1483 N N . GLU A 1 194 ? 10.637 -7.583 -7.238 1.00 83.81 194 GLU A N 1
ATOM 1484 C CA . GLU A 1 194 ? 10.399 -6.188 -6.840 1.00 83.81 194 GLU A CA 1
ATOM 1485 C C . GLU A 1 194 ? 10.586 -5.224 -8.018 1.00 83.81 194 GLU A C 1
ATOM 1487 O O . GLU A 1 194 ? 11.693 -4.830 -8.370 1.00 83.81 194 GLU A O 1
ATOM 1492 N N . ILE A 1 195 ? 9.483 -4.750 -8.597 1.00 82.50 195 ILE A N 1
ATOM 1493 C CA . ILE A 1 195 ? 9.506 -3.769 -9.689 1.00 82.50 195 ILE A CA 1
ATOM 1494 C C . ILE A 1 195 ? 8.741 -2.528 -9.246 1.00 82.50 195 ILE A C 1
ATOM 1496 O O . ILE A 1 195 ? 7.552 -2.611 -8.946 1.00 82.50 195 ILE A O 1
ATOM 1500 N N . ASN A 1 196 ? 9.398 -1.361 -9.227 1.00 82.19 196 ASN A N 1
ATOM 1501 C CA . ASN A 1 196 ? 8.789 -0.066 -8.877 1.00 82.19 196 ASN A CA 1
ATOM 1502 C C . ASN A 1 196 ? 7.997 -0.076 -7.557 1.00 82.19 196 ASN A C 1
ATOM 1504 O O . ASN A 1 196 ? 7.031 0.669 -7.404 1.00 82.19 196 ASN A O 1
ATOM 1508 N N . THR A 1 197 ? 8.368 -0.920 -6.595 1.00 85.00 197 THR A N 1
ATOM 1509 C CA . THR A 1 197 ? 7.511 -1.213 -5.439 1.00 85.00 197 THR A CA 1
ATOM 1510 C C . THR A 1 197 ? 7.258 -0.010 -4.544 1.00 85.00 197 THR A C 1
ATOM 1512 O O . THR A 1 197 ? 6.244 0.023 -3.866 1.00 85.00 197 THR A O 1
ATOM 1515 N N . ASP A 1 198 ? 8.147 0.982 -4.548 1.00 81.62 198 ASP A N 1
ATOM 1516 C CA . ASP A 1 198 ? 8.015 2.225 -3.784 1.00 81.62 198 ASP A CA 1
ATOM 1517 C C . ASP A 1 198 ? 7.275 3.344 -4.544 1.00 81.62 198 ASP A C 1
ATOM 1519 O O . ASP A 1 198 ? 7.198 4.480 -4.063 1.00 81.62 198 ASP A O 1
ATOM 1523 N N . LEU A 1 199 ? 6.769 3.063 -5.748 1.00 82.88 199 LEU A N 1
ATOM 1524 C CA . LEU A 1 199 ? 5.960 4.004 -6.510 1.00 82.88 199 LEU A CA 1
ATOM 1525 C C . LEU A 1 199 ? 4.573 4.124 -5.869 1.00 82.88 199 LEU A C 1
ATOM 1527 O O . LEU A 1 199 ? 3.819 3.157 -5.818 1.00 82.88 199 LEU A O 1
ATOM 1531 N N . GLU A 1 200 ? 4.228 5.325 -5.408 1.00 87.94 200 GLU A N 1
ATOM 1532 C CA . GLU A 1 200 ? 2.884 5.642 -4.917 1.00 87.94 200 GLU A CA 1
ATOM 1533 C C . GLU A 1 200 ? 1.907 5.663 -6.103 1.00 87.94 200 GLU A C 1
ATOM 1535 O O . GLU A 1 200 ? 1.913 6.585 -6.933 1.00 87.94 200 GLU A O 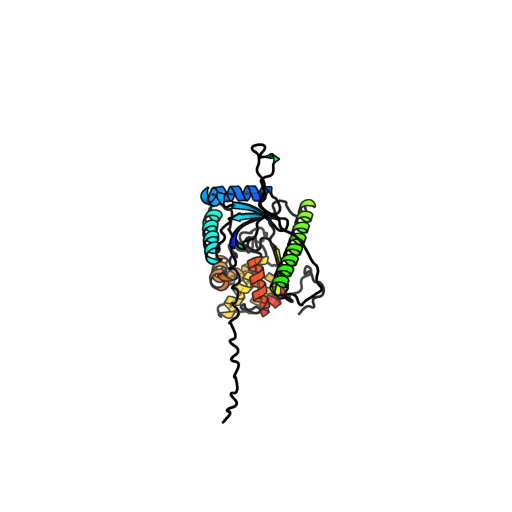1
ATOM 1540 N N . LEU A 1 201 ? 1.074 4.631 -6.179 1.00 89.69 201 LEU A N 1
ATOM 1541 C CA . LEU A 1 201 ? 0.025 4.486 -7.176 1.00 89.69 201 LEU A CA 1
ATOM 1542 C C . LEU A 1 201 ? -1.333 4.774 -6.544 1.00 89.69 201 LEU A C 1
ATOM 1544 O O . LEU A 1 201 ? -1.488 4.804 -5.323 1.00 89.69 201 LEU A O 1
ATOM 1548 N N . GLN A 1 202 ? -2.317 5.022 -7.397 1.00 90.94 202 GLN A N 1
ATOM 1549 C CA . GLN A 1 202 ? -3.703 5.146 -6.972 1.00 90.94 202 GLN A CA 1
ATOM 1550 C C . GLN A 1 202 ? -4.130 3.823 -6.327 1.00 90.94 202 GLN A C 1
ATOM 1552 O O . GLN A 1 202 ? -4.019 2.769 -6.947 1.00 90.94 202 GLN A O 1
ATOM 1557 N N . ALA A 1 203 ? -4.574 3.868 -5.071 1.00 91.12 203 ALA A N 1
ATOM 1558 C CA . ALA A 1 203 ? -4.873 2.652 -4.316 1.00 91.12 203 ALA A CA 1
ATOM 1559 C C . ALA A 1 203 ? -6.211 2.019 -4.728 1.00 91.12 203 ALA A C 1
ATOM 1561 O O . ALA A 1 203 ? -6.393 0.813 -4.573 1.00 91.12 203 ALA A O 1
ATOM 1562 N N . ALA A 1 204 ? -7.153 2.825 -5.231 1.00 88.56 204 ALA A N 1
ATOM 1563 C CA . ALA A 1 204 ? -8.532 2.401 -5.466 1.00 88.56 204 ALA A CA 1
ATOM 1564 C C . ALA A 1 204 ? -9.080 1.620 -4.246 1.00 88.56 204 ALA A C 1
ATOM 1566 O O . ALA A 1 204 ? -8.853 2.002 -3.095 1.00 88.56 204 ALA A O 1
ATOM 1567 N N . SER A 1 205 ? -9.767 0.500 -4.478 1.00 91.31 205 SER A N 1
ATOM 1568 C CA . SER A 1 205 ? -10.322 -0.336 -3.404 1.00 91.31 205 SER A CA 1
ATOM 1569 C C . SER A 1 205 ? -9.275 -1.086 -2.570 1.00 91.31 205 SER A C 1
ATOM 1571 O O . SER A 1 205 ? -9.626 -1.587 -1.504 1.00 91.31 205 SER A O 1
ATOM 1573 N N . LEU A 1 206 ? -7.995 -1.119 -2.971 1.00 93.31 206 LEU A N 1
ATOM 1574 C CA . LEU A 1 206 ? -6.933 -1.733 -2.159 1.00 93.31 206 LEU A CA 1
ATOM 1575 C C . LEU A 1 206 ? -6.654 -0.957 -0.862 1.00 93.31 206 LEU A C 1
ATOM 1577 O O . LEU A 1 206 ? -5.974 -1.462 0.024 1.00 93.31 206 LEU A O 1
ATOM 1581 N N . ILE A 1 207 ? -7.235 0.233 -0.691 1.00 94.81 207 ILE A N 1
ATOM 1582 C CA . ILE A 1 207 ? -7.169 0.964 0.574 1.00 94.81 207 ILE A CA 1
ATOM 1583 C C . ILE A 1 207 ? -7.994 0.314 1.697 1.00 94.81 207 ILE A C 1
ATOM 1585 O O . ILE A 1 207 ? -7.703 0.506 2.875 1.00 94.81 207 ILE A O 1
ATOM 1589 N N . LYS A 1 208 ? -9.024 -0.467 1.352 1.00 95.94 208 LYS A N 1
ATOM 1590 C CA . LYS A 1 208 ? -10.025 -0.995 2.293 1.00 95.94 208 LYS A CA 1
ATOM 1591 C C . LYS A 1 208 ? -9.429 -1.907 3.384 1.00 95.94 208 LYS A C 1
ATOM 1593 O O . LYS A 1 208 ? -9.774 -1.706 4.548 1.00 95.94 208 LYS A O 1
ATOM 1598 N N . PRO A 1 209 ? -8.472 -2.814 3.099 1.00 97.56 209 PRO A N 1
ATOM 1599 C CA . PRO A 1 209 ? -7.737 -3.530 4.148 1.00 97.56 209 PRO A CA 1
ATOM 1600 C C . PRO A 1 209 ? -7.004 -2.618 5.144 1.00 97.56 209 PRO A C 1
ATOM 1602 O O . PRO A 1 209 ? -6.952 -2.915 6.335 1.00 97.56 209 PRO A O 1
ATOM 1605 N N . LEU A 1 210 ? -6.488 -1.468 4.696 1.00 98.06 210 LEU A N 1
ATOM 1606 C CA . LEU A 1 210 ? -5.835 -0.495 5.580 1.00 98.06 210 LEU A CA 1
ATOM 1607 C C . LEU A 1 210 ? -6.856 0.245 6.463 1.00 98.06 210 LEU A C 1
ATOM 1609 O O . LEU A 1 210 ? -6.541 0.613 7.596 1.00 98.06 210 LEU A O 1
ATOM 1613 N N . LEU A 1 211 ? -8.092 0.426 5.980 1.00 98.44 211 LEU A N 1
ATOM 1614 C CA . LEU A 1 211 ? -9.207 0.920 6.797 1.00 98.44 211 LEU A CA 1
ATOM 1615 C C . LEU A 1 211 ? -9.610 -0.102 7.867 1.00 98.44 211 LEU A C 1
ATOM 1617 O O . LEU A 1 211 ? -9.843 0.285 9.011 1.00 98.44 211 LEU A O 1
ATOM 1621 N N . ALA A 1 212 ? -9.632 -1.395 7.525 1.00 98.56 212 ALA A N 1
ATOM 1622 C CA . ALA A 1 212 ? -9.869 -2.465 8.493 1.00 98.56 212 ALA A CA 1
ATOM 1623 C C . ALA A 1 212 ? -8.779 -2.485 9.579 1.00 98.56 212 ALA A C 1
ATOM 1625 O O . ALA A 1 212 ? -9.110 -2.499 10.762 1.00 98.56 212 ALA A O 1
ATOM 1626 N N . LEU A 1 213 ? -7.497 -2.357 9.206 1.00 98.62 213 LEU A N 1
ATOM 1627 C CA . LEU A 1 213 ? -6.399 -2.187 10.167 1.00 98.62 213 LEU A CA 1
ATOM 1628 C C . LEU A 1 213 ? -6.642 -0.993 11.099 1.00 98.62 213 LEU A C 1
ATOM 1630 O O . LEU A 1 213 ? -6.537 -1.126 12.317 1.00 98.62 213 LEU A O 1
ATOM 1634 N N . ALA A 1 214 ? -6.992 0.171 10.549 1.00 98.62 214 ALA A N 1
ATOM 1635 C CA . ALA A 1 214 ? -7.296 1.360 11.340 1.00 98.62 214 ALA A CA 1
ATOM 1636 C C . ALA A 1 214 ? -8.473 1.136 12.309 1.00 98.62 214 ALA A C 1
ATOM 1638 O O . ALA A 1 214 ? -8.402 1.579 13.457 1.00 98.62 214 ALA A O 1
ATOM 1639 N N . TYR A 1 215 ? -9.521 0.429 11.875 1.00 98.81 215 TYR A N 1
ATOM 1640 C CA . TYR A 1 215 ? -10.666 0.063 12.710 1.00 98.81 215 TYR A CA 1
ATOM 1641 C C . TYR A 1 215 ? -10.255 -0.860 13.858 1.00 98.81 215 TYR A C 1
ATOM 1643 O O . TYR A 1 215 ? -10.453 -0.516 15.024 1.00 98.81 215 TYR A O 1
ATOM 1651 N N . MET A 1 216 ? -9.590 -1.974 13.548 1.00 98.38 216 MET A N 1
ATOM 1652 C CA . MET A 1 216 ? -9.141 -2.947 14.548 1.00 98.38 216 MET A CA 1
ATOM 1653 C C . MET A 1 216 ? -8.137 -2.346 15.535 1.00 98.38 216 MET A C 1
ATOM 1655 O O . MET A 1 216 ? -8.172 -2.658 16.721 1.00 98.38 216 MET A O 1
ATOM 1659 N N . SER A 1 217 ? -7.322 -1.388 15.091 1.00 97.31 217 SER A N 1
ATOM 1660 C CA . SER A 1 217 ? -6.428 -0.618 15.965 1.00 97.31 217 SER A CA 1
ATOM 1661 C C . SER A 1 217 ? -7.166 0.214 17.010 1.00 97.31 217 SER A C 1
ATOM 1663 O O . SER A 1 217 ? -6.605 0.503 18.063 1.00 97.31 217 SER A O 1
ATOM 1665 N N . ARG A 1 218 ? -8.380 0.684 16.705 1.00 98.25 218 ARG A N 1
ATOM 1666 C CA . ARG A 1 218 ? -9.217 1.439 17.650 1.00 98.25 218 ARG A CA 1
ATOM 1667 C C . ARG A 1 218 ? -10.020 0.512 18.549 1.00 98.25 218 ARG A C 1
ATOM 1669 O O . ARG A 1 218 ? -10.241 0.863 19.703 1.00 98.25 218 ARG A O 1
ATOM 1676 N N . VAL A 1 219 ? -10.395 -0.663 18.049 1.00 98.19 219 VAL A N 1
ATOM 1677 C CA . VAL A 1 219 ? -10.987 -1.733 18.861 1.00 98.19 219 VAL A CA 1
ATOM 1678 C C . VAL A 1 219 ? -9.999 -2.210 19.921 1.00 98.19 219 VAL A C 1
ATOM 1680 O O . VAL A 1 219 ? -10.342 -2.238 21.096 1.00 98.19 219 VAL A O 1
ATOM 1683 N N . SER A 1 220 ? -8.743 -2.475 19.548 1.00 94.00 220 SER A N 1
ATOM 1684 C CA . SER A 1 220 ? -7.709 -2.907 20.500 1.00 94.00 220 SER A CA 1
ATOM 1685 C C . SER A 1 220 ? -7.359 -1.845 21.552 1.00 94.00 220 SER A C 1
ATOM 1687 O O . SER A 1 220 ? -6.771 -2.160 22.577 1.00 94.00 220 SER A O 1
ATOM 1689 N N . GLU A 1 221 ? -7.684 -0.575 21.297 1.00 95.25 221 GLU A N 1
ATOM 1690 C CA . GLU A 1 221 ? -7.553 0.524 22.262 1.00 95.25 221 GLU A CA 1
ATOM 1691 C C . GLU A 1 221 ? -8.801 0.722 23.138 1.00 95.25 221 GLU A C 1
ATOM 1693 O O . GLU A 1 221 ? -8.821 1.647 23.947 1.00 95.25 221 GLU A O 1
ATOM 1698 N N . GLY A 1 222 ? -9.874 -0.043 22.921 1.00 96.88 222 GLY A N 1
ATOM 1699 C CA . GLY A 1 222 ? -11.169 0.182 23.568 1.00 96.88 222 GLY A CA 1
ATOM 1700 C C . GLY A 1 222 ? -11.899 1.449 23.103 1.00 96.88 222 GLY A C 1
ATOM 1701 O O . GLY A 1 222 ? -12.870 1.863 23.727 1.00 96.88 222 GLY A O 1
ATOM 1702 N N . LYS A 1 223 ? -11.457 2.092 22.011 1.00 97.25 223 LYS A N 1
ATOM 1703 C CA . LYS A 1 223 ? -12.073 3.325 21.476 1.00 97.25 223 LYS A CA 1
ATOM 1704 C C . LYS A 1 223 ? -13.214 3.062 20.502 1.00 97.25 223 LYS A C 1
ATOM 1706 O O . LYS A 1 223 ? -13.991 3.969 20.218 1.00 97.25 223 LYS A O 1
ATOM 1711 N N . LEU A 1 224 ? -13.282 1.858 19.946 1.00 97.94 224 LEU A N 1
ATOM 1712 C CA . LEU A 1 224 ? -14.399 1.380 19.140 1.00 97.94 224 LEU A CA 1
ATOM 1713 C C . LEU A 1 224 ? -14.806 -0.004 19.632 1.00 97.94 224 LEU A C 1
ATOM 1715 O O . LEU A 1 224 ? -13.983 -0.761 20.135 1.00 97.94 224 LEU A O 1
ATOM 1719 N N . VAL A 1 225 ? -16.079 -0.330 19.450 1.00 96.94 225 VAL A N 1
ATOM 1720 C CA . VAL A 1 225 ? -16.616 -1.660 19.733 1.00 96.94 225 VAL A CA 1
ATOM 1721 C C . VAL A 1 225 ? -16.647 -2.455 18.431 1.00 96.94 225 VAL A C 1
ATOM 1723 O O . VAL A 1 225 ? -16.952 -1.904 17.368 1.00 96.94 225 VAL A O 1
ATOM 1726 N N . TYR A 1 226 ? -16.315 -3.744 18.516 1.00 97.69 226 TYR A N 1
ATOM 1727 C CA . TYR A 1 226 ? -16.475 -4.686 17.414 1.00 97.69 226 TYR A CA 1
ATOM 1728 C C . TYR A 1 226 ? -17.708 -5.562 17.637 1.00 97.69 226 TYR A C 1
ATOM 1730 O O . TYR A 1 226 ? -17.627 -6.650 18.196 1.00 97.69 226 TYR A O 1
ATOM 1738 N N . ASP A 1 227 ? -18.865 -5.033 17.247 1.00 97.19 227 ASP A N 1
ATOM 1739 C CA . ASP A 1 227 ? -20.167 -5.691 17.353 1.00 97.19 227 ASP A CA 1
ATOM 1740 C C . ASP A 1 227 ? -20.624 -6.295 16.010 1.00 97.19 227 ASP A C 1
ATOM 1742 O O . ASP A 1 227 ? -19.949 -6.185 14.982 1.00 97.19 227 ASP A O 1
ATOM 1746 N N . ALA A 1 228 ? -21.805 -6.921 16.006 1.00 97.69 228 ALA A N 1
ATOM 1747 C CA . ALA A 1 228 ? -22.387 -7.541 14.814 1.00 97.69 228 ALA A CA 1
ATOM 1748 C C . ALA A 1 228 ? -22.532 -6.560 13.636 1.00 97.69 228 ALA A C 1
ATOM 1750 O O . ALA A 1 228 ? -22.289 -6.927 12.486 1.00 97.69 228 ALA A O 1
ATOM 1751 N N . ARG A 1 229 ? -22.876 -5.296 13.917 1.00 97.62 229 ARG A N 1
ATOM 1752 C CA . ARG A 1 229 ? -22.988 -4.257 12.889 1.00 97.62 229 ARG A CA 1
ATOM 1753 C C . ARG A 1 229 ? -21.626 -3.932 12.286 1.00 97.62 229 ARG A C 1
ATOM 1755 O O . ARG A 1 229 ? -21.491 -3.881 11.070 1.00 97.62 229 ARG A O 1
ATOM 1762 N N . SER A 1 230 ? -20.623 -3.719 13.130 1.00 97.94 230 SER A N 1
ATOM 1763 C CA . SER A 1 230 ? -19.259 -3.405 12.700 1.00 97.94 230 SER A CA 1
ATOM 1764 C C . SER A 1 230 ? -18.676 -4.531 11.856 1.00 97.94 230 SER A C 1
ATOM 1766 O O . SER A 1 230 ? -18.066 -4.267 10.822 1.00 97.94 230 SER A O 1
ATOM 1768 N N . ARG A 1 231 ? -18.923 -5.781 12.261 1.00 98.25 231 ARG A N 1
ATOM 1769 C CA . ARG A 1 231 ? -18.550 -6.966 11.490 1.00 98.25 231 ARG A CA 1
ATOM 1770 C C . ARG A 1 231 ? -19.195 -6.966 10.112 1.00 98.25 231 ARG A C 1
ATOM 1772 O O . ARG A 1 231 ? -18.477 -7.075 9.126 1.00 98.25 231 ARG A O 1
ATOM 1779 N N . LEU A 1 232 ? -20.511 -6.769 10.031 1.00 98.12 232 LEU A N 1
ATOM 1780 C CA . LEU A 1 232 ? -21.230 -6.719 8.756 1.00 98.12 232 LEU A CA 1
ATOM 1781 C C . LEU A 1 232 ? -20.665 -5.645 7.810 1.00 98.12 232 LEU A C 1
ATOM 1783 O O . LEU A 1 232 ? -20.481 -5.899 6.623 1.00 98.12 232 LEU A O 1
ATOM 1787 N N . GLU A 1 233 ? -20.363 -4.451 8.321 1.00 98.50 233 GLU A N 1
ATOM 1788 C CA . GLU A 1 233 ? -19.809 -3.363 7.505 1.00 98.50 233 GLU A CA 1
ATOM 1789 C C . GLU A 1 233 ? -18.385 -3.677 7.018 1.00 98.50 233 GLU A C 1
ATOM 1791 O O . GLU A 1 233 ? -18.071 -3.467 5.846 1.00 98.50 233 GLU A O 1
ATOM 1796 N N . LEU A 1 234 ? -17.523 -4.246 7.870 1.00 98.31 234 LEU A N 1
ATOM 1797 C CA . LEU A 1 234 ? -16.189 -4.676 7.438 1.00 98.31 234 LEU A CA 1
ATOM 1798 C C . LEU A 1 234 ? -16.252 -5.834 6.427 1.00 98.31 234 LEU A C 1
ATOM 1800 O O . LEU A 1 234 ? -15.474 -5.843 5.471 1.00 98.31 234 LEU A O 1
ATOM 1804 N N . GLU A 1 235 ? -17.191 -6.771 6.585 1.00 97.94 235 GLU A N 1
ATOM 1805 C CA . GLU A 1 235 ? -17.441 -7.852 5.623 1.00 97.94 235 GLU A CA 1
ATOM 1806 C C . GLU A 1 235 ? -17.862 -7.284 4.267 1.00 97.94 235 GLU A C 1
ATOM 1808 O O . GLU A 1 235 ? -17.225 -7.577 3.256 1.00 97.94 235 GLU A O 1
ATOM 1813 N N . ARG A 1 236 ? -18.851 -6.384 4.230 1.00 97.06 236 ARG A N 1
ATOM 1814 C CA . ARG A 1 236 ? -19.285 -5.717 2.990 1.00 97.06 236 ARG A CA 1
ATOM 1815 C C . ARG A 1 236 ? -18.158 -4.930 2.330 1.00 97.06 236 ARG A C 1
ATOM 1817 O O . ARG A 1 236 ? -17.964 -5.026 1.115 1.00 97.06 236 ARG A O 1
ATOM 1824 N N . MET A 1 237 ? -17.390 -4.187 3.124 1.00 96.44 237 MET A N 1
ATOM 1825 C CA . MET A 1 237 ? -16.253 -3.415 2.638 1.00 96.44 237 MET A CA 1
ATOM 1826 C C . MET A 1 237 ? -15.198 -4.320 1.988 1.00 96.44 237 MET A C 1
ATOM 1828 O O . MET A 1 237 ? -14.728 -4.006 0.899 1.00 96.44 237 MET A O 1
ATOM 1832 N N . ILE A 1 238 ? -14.805 -5.428 2.620 1.00 95.00 238 ILE A N 1
ATOM 1833 C CA . ILE A 1 238 ? -13.706 -6.272 2.123 1.00 95.00 238 ILE A CA 1
ATOM 1834 C C . ILE A 1 238 ? -14.182 -7.271 1.064 1.00 95.00 238 ILE A C 1
ATOM 1836 O O . ILE A 1 238 ? -13.577 -7.369 -0.003 1.00 95.00 238 ILE A O 1
ATOM 1840 N N . GLN A 1 239 ? -15.274 -7.990 1.322 1.00 93.88 239 GLN A N 1
ATOM 1841 C CA . GLN A 1 239 ? -15.779 -9.043 0.441 1.00 93.88 239 GLN A CA 1
ATOM 1842 C C . GLN A 1 239 ? -16.438 -8.466 -0.810 1.00 93.88 239 GLN A C 1
ATOM 1844 O O . GLN A 1 239 ? -16.184 -8.924 -1.920 1.00 93.88 239 GLN A O 1
ATOM 1849 N N . HIS A 1 240 ? -17.282 -7.450 -0.661 1.00 92.31 240 HIS A N 1
ATOM 1850 C CA . HIS A 1 240 ? -18.037 -6.897 -1.786 1.00 92.31 240 HIS A CA 1
ATOM 1851 C C . HIS A 1 240 ? -17.425 -5.617 -2.341 1.00 92.31 240 HIS A C 1
ATOM 1853 O O . HIS A 1 240 ? -17.904 -5.101 -3.347 1.00 92.31 240 HIS A O 1
ATOM 1859 N N . SER A 1 241 ? -16.330 -5.137 -1.742 1.00 92.25 241 SER A N 1
ATOM 1860 C CA . SER A 1 241 ? -15.735 -3.854 -2.100 1.00 92.25 241 SER A CA 1
ATOM 1861 C C . SER A 1 241 ? -16.766 -2.717 -2.017 1.00 92.25 241 SER A C 1
ATOM 1863 O O . SER A 1 241 ? -16.708 -1.778 -2.807 1.00 92.25 241 SER A O 1
ATOM 1865 N N . ASP A 1 242 ? -17.708 -2.788 -1.073 1.00 93.44 242 ASP A N 1
ATOM 1866 C CA . ASP A 1 242 ? -18.783 -1.804 -0.919 1.00 93.44 242 ASP A CA 1
ATOM 1867 C C . ASP A 1 242 ? -18.206 -0.445 -0.470 1.00 93.44 242 ASP A C 1
ATOM 1869 O O . ASP A 1 242 ? -17.496 -0.346 0.538 1.00 93.44 242 ASP A O 1
ATOM 1873 N N . ASN A 1 243 ? -18.467 0.610 -1.250 1.00 93.19 243 ASN A N 1
ATOM 1874 C CA . ASN A 1 243 ? -17.956 1.955 -0.970 1.00 93.19 243 ASN A CA 1
ATOM 1875 C C . ASN A 1 243 ? -18.709 2.633 0.184 1.00 93.19 243 ASN A C 1
ATOM 1877 O O . ASN A 1 243 ? -18.088 3.343 0.971 1.00 93.19 243 ASN A O 1
ATOM 1881 N N . ALA A 1 244 ? -20.013 2.384 0.338 1.00 94.69 244 ALA A N 1
ATOM 1882 C CA . ALA A 1 244 ? -20.796 2.949 1.434 1.00 94.69 244 ALA A CA 1
ATOM 1883 C C . ALA A 1 244 ? -20.352 2.372 2.785 1.00 94.69 244 ALA A C 1
ATOM 1885 O O . ALA A 1 244 ? -20.245 3.118 3.762 1.00 94.69 244 ALA A O 1
ATOM 1886 N N . ALA A 1 245 ? -20.021 1.078 2.813 1.00 97.19 245 ALA A N 1
ATOM 1887 C CA . ALA A 1 245 ? -19.436 0.415 3.973 1.00 97.19 245 ALA A CA 1
ATOM 1888 C C . ALA A 1 245 ? -18.039 0.972 4.301 1.00 97.19 245 ALA A C 1
ATOM 1890 O O . ALA A 1 245 ? -17.753 1.304 5.451 1.00 97.19 245 ALA A O 1
ATOM 1891 N N . ALA A 1 246 ? -17.186 1.185 3.291 1.00 96.00 246 ALA A N 1
ATOM 1892 C CA . ALA A 1 246 ? -15.877 1.814 3.490 1.00 96.00 246 ALA A CA 1
ATOM 1893 C C . ALA A 1 246 ? -15.984 3.237 4.063 1.00 96.00 246 ALA A C 1
ATOM 1895 O O . ALA A 1 246 ? -15.255 3.610 4.988 1.00 96.00 246 ALA A O 1
ATOM 1896 N N . ASP A 1 247 ? -16.925 4.025 3.550 1.00 95.69 247 ASP A N 1
ATOM 1897 C CA . ASP A 1 247 ? -17.205 5.366 4.047 1.00 95.69 247 ASP A CA 1
ATOM 1898 C C . ASP A 1 247 ? -17.801 5.348 5.456 1.00 95.69 247 ASP A C 1
ATOM 1900 O O . ASP A 1 247 ? -17.467 6.205 6.278 1.00 95.69 247 ASP A O 1
ATOM 1904 N N . TRP A 1 248 ? -18.650 4.366 5.769 1.00 98.00 248 TRP A N 1
ATOM 1905 C CA . TRP A 1 248 ? -19.127 4.132 7.128 1.00 98.00 248 TRP A CA 1
ATOM 1906 C C . TRP A 1 248 ? -17.949 3.863 8.072 1.00 98.00 248 TRP A C 1
ATOM 1908 O O . TRP A 1 248 ? -17.828 4.543 9.094 1.00 98.00 248 TRP A O 1
ATOM 1918 N N . THR A 1 249 ? -17.024 2.973 7.697 1.00 98.38 249 THR A N 1
ATOM 1919 C CA . THR A 1 249 ? -15.814 2.673 8.476 1.00 98.38 249 THR A CA 1
ATOM 1920 C C . THR A 1 249 ? -14.968 3.930 8.688 1.00 98.38 249 THR A C 1
ATOM 1922 O O . THR A 1 249 ? -14.568 4.222 9.817 1.00 98.38 249 TH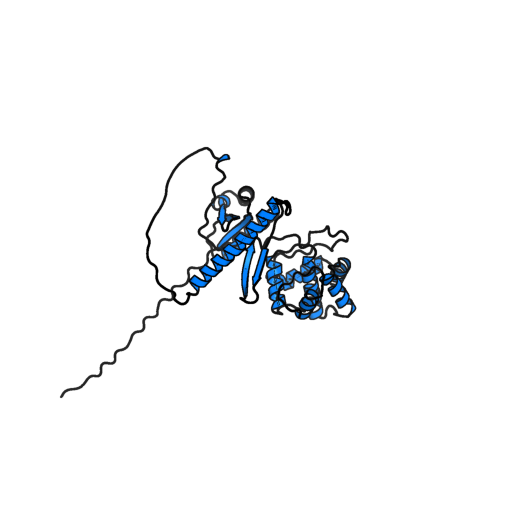R A O 1
ATOM 1925 N N . MET A 1 250 ? -14.743 4.733 7.642 1.00 97.94 250 MET A N 1
ATOM 1926 C CA . MET A 1 250 ? -14.012 5.998 7.766 1.00 97.94 250 MET A CA 1
ATOM 1927 C C . MET A 1 250 ? -14.722 6.993 8.685 1.00 97.94 250 MET A C 1
ATOM 1929 O O . MET A 1 250 ? -14.059 7.606 9.520 1.00 97.94 250 MET A O 1
ATOM 1933 N N . ARG A 1 251 ? -16.051 7.134 8.602 1.00 98.38 251 ARG A N 1
ATOM 1934 C CA . ARG A 1 251 ? -16.826 8.002 9.508 1.00 98.38 251 ARG A CA 1
ATOM 1935 C C . ARG A 1 251 ? -16.663 7.584 10.968 1.00 98.38 251 ARG A C 1
ATOM 1937 O O . ARG A 1 251 ? -16.399 8.440 11.809 1.00 98.38 251 ARG A O 1
ATOM 1944 N N . ARG A 1 252 ? -16.718 6.281 11.269 1.00 98.44 252 ARG A N 1
ATOM 1945 C CA . ARG A 1 252 ? -16.465 5.750 12.627 1.00 98.44 252 ARG A CA 1
ATOM 1946 C C . ARG A 1 252 ? -15.053 6.055 13.129 1.00 98.44 252 ARG A C 1
ATOM 1948 O O . ARG A 1 252 ? -14.846 6.210 14.327 1.00 98.44 252 ARG A O 1
ATOM 1955 N N . LEU A 1 253 ? -14.091 6.186 12.220 1.00 98.31 253 LEU A N 1
ATOM 1956 C CA . LEU A 1 253 ? -12.702 6.527 12.527 1.00 98.31 253 LEU A CA 1
ATOM 1957 C C . LEU A 1 253 ? -12.430 8.039 12.649 1.00 98.31 253 LEU A C 1
ATOM 1959 O O . LEU A 1 253 ? -11.312 8.412 13.022 1.00 98.31 253 LEU A O 1
ATOM 1963 N N . GLY A 1 254 ? -13.426 8.891 12.375 1.00 97.94 254 GLY A N 1
ATOM 1964 C CA . GLY A 1 254 ? -13.307 10.355 12.379 1.00 97.94 254 GLY A CA 1
ATOM 1965 C C . GLY A 1 254 ? -13.007 10.976 11.007 1.00 97.94 254 GLY A C 1
ATOM 1966 O O . GLY A 1 254 ? -12.542 12.110 10.932 1.00 97.94 254 GLY A O 1
ATOM 1967 N N . GLY A 1 255 ? -13.235 10.236 9.921 1.00 97.81 255 GLY A N 1
ATOM 1968 C CA . GLY A 1 255 ? -13.043 10.671 8.537 1.00 97.81 255 GLY A CA 1
ATOM 1969 C C . GLY A 1 255 ? -11.618 10.471 7.987 1.00 97.81 255 GLY A C 1
ATOM 1970 O O . GLY A 1 255 ? -10.705 10.087 8.725 1.00 97.81 255 GLY A O 1
ATOM 1971 N N . PRO A 1 256 ? -11.391 10.752 6.686 1.00 96.69 256 PRO A N 1
ATOM 1972 C CA . PRO A 1 256 ? -10.140 10.455 5.978 1.00 96.69 256 PRO A CA 1
ATOM 1973 C C . PRO A 1 256 ? -8.882 11.010 6.658 1.00 96.69 256 PRO A C 1
ATOM 1975 O O . PRO A 1 256 ? -7.893 10.297 6.828 1.00 96.69 256 PRO A O 1
ATOM 1978 N N . ALA A 1 257 ? -8.928 12.262 7.127 1.00 97.19 257 ALA A N 1
ATOM 1979 C CA . ALA A 1 257 ? -7.797 12.900 7.800 1.00 97.19 257 ALA A CA 1
ATOM 1980 C C . ALA A 1 257 ? -7.447 12.220 9.136 1.00 97.19 257 ALA A C 1
ATOM 1982 O O . ALA A 1 257 ? -6.268 12.049 9.459 1.00 97.19 257 ALA A O 1
ATOM 1983 N N . ALA A 1 258 ? -8.453 11.785 9.902 1.00 98.19 258 ALA A N 1
ATOM 1984 C CA . ALA A 1 258 ? -8.237 11.068 11.155 1.00 98.19 258 ALA A CA 1
ATOM 1985 C C . ALA A 1 258 ? -7.634 9.677 10.908 1.00 98.19 258 ALA A C 1
ATOM 1987 O O . ALA A 1 258 ? -6.716 9.275 11.631 1.00 98.19 258 ALA A O 1
ATOM 1988 N N . VAL A 1 259 ? -8.085 8.985 9.855 1.00 98.38 259 VAL A N 1
ATOM 1989 C CA . VAL A 1 259 ? -7.516 7.702 9.412 1.00 98.38 259 VAL A CA 1
ATOM 1990 C C . VAL A 1 259 ? -6.061 7.872 8.985 1.00 98.38 259 VAL A C 1
ATOM 1992 O O . VAL A 1 259 ? -5.191 7.187 9.518 1.00 98.38 259 VAL A O 1
ATOM 1995 N N . GLN A 1 260 ? -5.762 8.829 8.100 1.00 97.50 260 GLN A N 1
ATOM 1996 C CA . GLN A 1 260 ? -4.390 9.146 7.690 1.00 97.50 260 GLN A CA 1
ATOM 1997 C C . GLN A 1 260 ? -3.482 9.393 8.896 1.00 97.50 260 GLN A C 1
ATOM 1999 O O . GLN A 1 260 ? -2.356 8.895 8.958 1.00 97.50 260 GLN A O 1
ATOM 2004 N N . SER A 1 261 ? -3.961 10.205 9.837 1.00 96.50 261 SER A N 1
ATOM 2005 C CA . SER A 1 261 ? -3.208 10.608 11.017 1.00 96.50 261 SER A CA 1
ATOM 2006 C C . SER A 1 261 ? -2.942 9.416 11.942 1.00 96.50 261 SER A C 1
ATOM 2008 O O . SER A 1 261 ? -1.827 9.259 12.438 1.00 96.50 261 SER A O 1
ATOM 2010 N N . LEU A 1 262 ? -3.928 8.527 12.116 1.00 96.56 262 LEU A N 1
ATOM 2011 C CA . LEU A 1 262 ? -3.766 7.269 12.846 1.00 96.56 262 LEU A CA 1
ATOM 2012 C C . LEU A 1 262 ? -2.723 6.364 12.186 1.00 96.56 262 LEU A C 1
ATOM 2014 O O . LEU A 1 262 ? -1.771 5.959 12.853 1.00 96.56 262 LEU A O 1
ATOM 2018 N N . LEU A 1 263 ? -2.891 6.082 10.889 1.00 94.38 263 LEU A N 1
ATOM 2019 C CA . LEU A 1 263 ? -2.002 5.193 10.144 1.00 94.38 263 LEU A CA 1
ATOM 2020 C C . LEU A 1 263 ? -0.567 5.721 10.148 1.00 94.38 263 LEU A C 1
ATOM 2022 O O . LEU A 1 263 ? 0.362 4.966 10.416 1.00 94.38 263 LEU A O 1
ATOM 2026 N N . ARG A 1 264 ? -0.374 7.032 9.963 1.00 92.62 264 ARG A N 1
ATOM 2027 C CA . ARG A 1 264 ? 0.958 7.647 10.003 1.00 92.62 264 ARG A CA 1
ATOM 2028 C C . ARG A 1 264 ? 1.604 7.550 11.383 1.00 92.62 264 ARG A C 1
ATOM 2030 O O . ARG A 1 264 ? 2.786 7.237 11.469 1.00 92.62 264 ARG A O 1
ATOM 2037 N N . ARG A 1 265 ? 0.857 7.839 12.456 1.00 88.69 265 ARG A N 1
ATOM 2038 C CA . ARG A 1 265 ? 1.410 7.819 13.822 1.00 88.69 265 ARG A CA 1
ATOM 2039 C C . ARG A 1 265 ? 1.778 6.413 14.284 1.00 88.69 265 ARG A C 1
ATOM 2041 O O . ARG A 1 265 ? 2.792 6.263 14.949 1.00 88.69 265 ARG A O 1
ATOM 2048 N N . ARG A 1 266 ? 0.958 5.410 13.963 1.00 85.00 266 ARG A N 1
ATOM 2049 C CA . ARG A 1 266 ? 1.146 4.038 14.463 1.00 85.00 266 ARG A CA 1
ATOM 2050 C C . ARG A 1 266 ? 1.939 3.139 13.537 1.00 85.00 266 ARG A C 1
ATOM 2052 O O . ARG A 1 266 ? 2.715 2.317 13.998 1.00 85.00 266 ARG A O 1
ATOM 2059 N N . TYR A 1 267 ? 1.736 3.306 12.240 1.00 90.56 267 TYR A N 1
ATOM 2060 C CA . TYR A 1 267 ? 2.239 2.395 11.222 1.00 90.56 267 TYR A CA 1
ATOM 2061 C C . TYR A 1 267 ? 3.123 3.118 10.211 1.00 90.56 267 TYR A C 1
ATOM 2063 O O . TYR A 1 267 ? 3.395 2.567 9.157 1.00 90.56 267 TYR A O 1
ATOM 2071 N N . GLY A 1 268 ? 3.612 4.329 10.503 1.00 79.19 268 GLY A N 1
ATOM 2072 C CA . GLY A 1 268 ? 4.408 5.119 9.558 1.00 79.19 268 GLY A CA 1
ATOM 2073 C C . GLY A 1 268 ? 5.706 4.446 9.094 1.00 79.19 268 GLY A C 1
ATOM 2074 O O . GLY A 1 268 ? 6.172 4.738 7.998 1.00 79.19 268 GLY A O 1
ATOM 2075 N N . ALA A 1 269 ? 6.267 3.523 9.885 1.00 79.06 269 ALA A N 1
ATOM 2076 C CA . ALA A 1 269 ? 7.407 2.698 9.474 1.00 79.06 269 ALA A CA 1
ATOM 2077 C C . ALA A 1 269 ? 7.013 1.584 8.482 1.00 79.06 269 ALA A C 1
ATOM 2079 O O . ALA A 1 269 ? 7.809 1.210 7.621 1.00 79.06 269 ALA A O 1
ATOM 2080 N N . LEU A 1 270 ? 5.781 1.078 8.590 1.00 79.62 270 LEU A N 1
ATOM 2081 C CA . LEU A 1 270 ? 5.223 0.015 7.754 1.00 79.62 270 LEU A CA 1
ATOM 2082 C C . LEU A 1 270 ? 4.616 0.579 6.455 1.00 79.62 270 LEU A C 1
ATOM 2084 O O . LEU A 1 270 ? 4.903 0.090 5.366 1.00 79.62 270 LEU A O 1
ATOM 2088 N N . LEU A 1 271 ? 3.818 1.641 6.593 1.00 89.75 271 LEU A N 1
ATOM 2089 C CA . LEU A 1 271 ? 2.941 2.263 5.597 1.00 89.75 271 LEU A CA 1
ATOM 2090 C C . LEU A 1 271 ? 3.469 3.645 5.186 1.00 89.75 271 LEU A C 1
ATOM 2092 O O . LEU A 1 271 ? 2.804 4.673 5.323 1.00 89.75 271 LEU A O 1
ATOM 2096 N N . THR A 1 272 ? 4.715 3.673 4.729 1.00 82.88 272 THR A N 1
ATOM 2097 C CA . THR A 1 272 ? 5.468 4.902 4.447 1.00 82.88 272 THR A CA 1
ATOM 2098 C C . THR A 1 272 ? 4.879 5.764 3.326 1.00 82.88 272 THR A C 1
ATOM 2100 O O . THR A 1 272 ? 5.061 6.982 3.353 1.00 82.88 272 THR A O 1
ATOM 2103 N N . GLY A 1 273 ? 4.226 5.146 2.336 1.00 82.50 273 GLY A N 1
ATOM 2104 C CA . GLY A 1 273 ? 3.670 5.812 1.152 1.00 82.50 273 GLY A CA 1
ATOM 2105 C C . GLY A 1 273 ? 2.144 5.908 1.143 1.00 82.50 273 GLY A C 1
ATOM 2106 O O . GLY A 1 273 ? 1.573 6.343 0.143 1.00 82.50 273 GLY A O 1
ATOM 2107 N N . VAL A 1 274 ? 1.474 5.498 2.227 1.00 92.56 274 VAL A N 1
ATOM 2108 C CA . VAL A 1 274 ? 0.008 5.490 2.289 1.00 92.56 274 VAL A CA 1
ATOM 2109 C C . VAL A 1 274 ? -0.535 6.903 2.483 1.00 92.56 274 VAL A C 1
ATOM 2111 O O . VAL A 1 274 ? -0.264 7.564 3.492 1.00 92.56 274 VAL A O 1
ATOM 2114 N N . GLU A 1 275 ? -1.364 7.326 1.532 1.00 95.19 275 GLU A N 1
ATOM 2115 C CA . GLU A 1 275 ? -2.127 8.567 1.581 1.00 95.19 275 GLU A CA 1
ATOM 2116 C C . GLU A 1 275 ? -3.636 8.271 1.627 1.00 95.19 275 GLU A C 1
ATOM 2118 O O . GLU A 1 275 ? -4.164 7.659 0.702 1.00 95.19 275 GLU A O 1
ATOM 2123 N N . ILE A 1 276 ? -4.336 8.744 2.664 1.00 94.81 276 ILE A N 1
ATOM 2124 C CA . ILE A 1 276 ? -5.804 8.754 2.779 1.00 94.81 276 ILE A CA 1
ATOM 2125 C C . ILE A 1 276 ? -6.263 10.211 2.752 1.00 94.81 276 ILE A C 1
ATOM 2127 O O . ILE A 1 276 ? -6.048 10.962 3.705 1.00 94.81 276 ILE A O 1
ATOM 2131 N N . LYS A 1 277 ? -6.849 10.639 1.638 1.00 93.69 277 LYS A N 1
ATOM 2132 C CA . LYS A 1 277 ? -7.202 12.043 1.380 1.00 93.69 277 LYS A CA 1
ATOM 2133 C C . LYS A 1 277 ? -8.696 12.277 1.241 1.00 93.69 277 LYS A C 1
ATOM 2135 O O . LYS A 1 277 ? -9.132 13.416 1.375 1.00 93.69 277 LYS A O 1
ATOM 2140 N N . GLU A 1 278 ? -9.466 11.230 0.986 1.00 92.00 278 GLU A N 1
ATOM 2141 C CA . GLU A 1 278 ? -10.880 11.344 0.648 1.00 92.00 278 GLU A CA 1
ATOM 2142 C C . GLU A 1 278 ? -11.663 10.079 0.982 1.00 92.00 278 GLU A C 1
ATOM 2144 O O . GLU A 1 278 ? -11.093 8.993 1.135 1.00 92.00 278 GLU A O 1
ATOM 2149 N N . TYR A 1 279 ? -12.978 10.261 1.079 1.00 93.12 279 TYR A N 1
ATOM 2150 C CA . TYR A 1 279 ? -13.959 9.181 1.046 1.00 93.12 279 TYR A CA 1
ATOM 2151 C C . TYR A 1 279 ? -13.946 8.477 -0.315 1.00 93.12 279 TYR A C 1
ATOM 2153 O O . TYR A 1 279 ? -13.428 9.021 -1.291 1.00 93.12 279 TYR A O 1
ATOM 2161 N N . ILE A 1 280 ? -14.505 7.271 -0.389 1.00 84.69 280 ILE A N 1
ATOM 2162 C CA . ILE A 1 280 ? -14.589 6.540 -1.651 1.00 84.69 280 ILE A CA 1
ATOM 2163 C C . ILE A 1 280 ? -15.869 6.987 -2.365 1.00 84.69 280 ILE A C 1
ATOM 2165 O O . ILE A 1 280 ? -16.961 6.652 -1.911 1.00 84.69 280 ILE A O 1
ATOM 2169 N N . PRO A 1 281 ? -15.778 7.740 -3.473 1.00 70.88 281 PRO A N 1
ATOM 2170 C CA . PRO A 1 281 ? -16.965 8.243 -4.162 1.00 70.88 281 PRO A CA 1
ATOM 2171 C C . PRO A 1 281 ? -17.853 7.097 -4.680 1.00 70.88 281 PRO A C 1
ATOM 2173 O O . PRO A 1 281 ? -17.388 5.983 -4.955 1.00 70.88 281 PRO A O 1
ATOM 2176 N N . ALA A 1 282 ? -19.133 7.398 -4.905 1.00 63.62 282 ALA A N 1
ATOM 2177 C CA . ALA A 1 282 ? -20.085 6.440 -5.466 1.00 63.62 282 ALA A CA 1
ATOM 2178 C C . ALA A 1 282 ? -19.714 5.992 -6.894 1.00 63.62 282 ALA A C 1
ATOM 2180 O O . ALA A 1 282 ? -19.949 4.842 -7.251 1.00 63.62 282 ALA A O 1
ATOM 2181 N N . ASP A 1 283 ? -19.089 6.867 -7.688 1.00 63.66 283 ASP A N 1
ATOM 2182 C CA . ASP A 1 283 ? -18.677 6.580 -9.068 1.00 63.66 283 ASP A CA 1
ATOM 2183 C C . ASP A 1 283 ? -17.306 5.880 -9.175 1.00 63.66 283 ASP A C 1
ATOM 2185 O O . ASP A 1 283 ? -16.868 5.528 -10.270 1.00 63.66 283 ASP A O 1
ATOM 2189 N N . GLY A 1 284 ? -16.616 5.678 -8.045 1.00 55.84 284 GLY A N 1
ATOM 2190 C CA . GLY A 1 284 ? -15.289 5.064 -7.976 1.00 55.84 284 GLY A CA 1
ATOM 2191 C C . GLY A 1 284 ? -14.145 5.900 -8.569 1.00 55.84 284 GLY A C 1
ATOM 2192 O O . GLY A 1 284 ? -13.016 5.413 -8.601 1.00 55.84 284 GLY A O 1
ATOM 2193 N N . ARG A 1 285 ? -14.392 7.140 -9.021 1.00 56.72 285 ARG A N 1
ATOM 2194 C CA . ARG A 1 285 ? -13.431 7.947 -9.802 1.00 56.72 285 ARG A CA 1
ATOM 2195 C C . ARG A 1 285 ? -12.542 8.878 -8.976 1.00 56.72 285 ARG A C 1
ATOM 2197 O O . ARG A 1 285 ? -11.910 9.775 -9.535 1.00 56.72 285 ARG A O 1
ATOM 2204 N N . THR A 1 286 ? -12.438 8.686 -7.663 1.00 52.38 286 THR A N 1
ATOM 2205 C CA . THR A 1 286 ? -11.524 9.470 -6.819 1.00 52.38 286 THR A CA 1
ATOM 2206 C C . THR A 1 286 ? -10.362 8.606 -6.334 1.00 52.38 286 THR A C 1
ATOM 2208 O O . THR A 1 286 ? -10.514 7.581 -5.669 1.00 52.38 286 THR A O 1
ATOM 2211 N N . TYR A 1 287 ? -9.175 9.010 -6.789 1.00 67.06 287 TYR A N 1
ATOM 2212 C CA . TYR A 1 287 ? -7.925 8.263 -6.732 1.00 67.06 287 TYR A CA 1
ATOM 2213 C C . TYR A 1 287 ? -6.812 9.042 -6.010 1.00 67.06 287 TYR A C 1
ATOM 2215 O O . TYR A 1 287 ? -5.618 8.871 -6.283 1.00 67.06 287 TYR A O 1
ATOM 2223 N N . ARG A 1 288 ? -7.173 9.976 -5.125 1.00 85.81 288 ARG A N 1
ATOM 2224 C CA . ARG A 1 288 ? -6.192 10.710 -4.310 1.00 85.81 288 ARG A CA 1
ATOM 2225 C C . ARG A 1 288 ? -5.668 9.846 -3.173 1.00 85.81 288 ARG A C 1
ATOM 2227 O O . ARG A 1 288 ? -4.592 10.149 -2.658 1.00 85.81 288 ARG A O 1
ATOM 2234 N N . ASN A 1 289 ? -6.396 8.786 -2.825 1.00 91.94 289 ASN A N 1
ATOM 2235 C CA . ASN A 1 289 ? -5.905 7.732 -1.954 1.00 91.94 289 ASN A CA 1
ATOM 2236 C C . ASN A 1 289 ? -4.801 6.947 -2.674 1.00 91.94 289 ASN A C 1
ATOM 2238 O O . ASN A 1 289 ? -5.000 6.458 -3.792 1.00 91.94 289 ASN A O 1
ATOM 2242 N N . LYS A 1 290 ? -3.630 6.837 -2.046 1.00 93.38 290 LYS A N 1
ATOM 2243 C CA . LYS A 1 290 ? -2.445 6.208 -2.639 1.00 93.38 290 LYS A CA 1
ATOM 2244 C C . LYS A 1 290 ? -1.798 5.222 -1.693 1.00 93.38 290 LYS A C 1
ATOM 2246 O O . LYS A 1 290 ? -1.880 5.369 -0.479 1.00 93.38 290 LYS A O 1
ATOM 2251 N N . ALA A 1 291 ? -1.125 4.248 -2.277 1.00 94.25 291 ALA A N 1
ATOM 2252 C CA . ALA A 1 291 ? -0.226 3.340 -1.590 1.00 94.25 291 ALA A CA 1
ATOM 2253 C C . ALA A 1 291 ? 0.790 2.808 -2.602 1.00 94.25 291 ALA A C 1
ATOM 2255 O O . ALA A 1 291 ? 0.554 2.836 -3.814 1.00 94.25 291 ALA A O 1
ATOM 2256 N N . SER A 1 292 ? 1.926 2.333 -2.112 1.00 92.62 292 SER A N 1
ATOM 2257 C CA . SER A 1 292 ? 2.917 1.645 -2.934 1.00 92.62 292 SER A CA 1
ATOM 2258 C C . SER A 1 292 ? 2.772 0.126 -2.806 1.00 92.62 292 SER A C 1
ATOM 2260 O O . SER A 1 292 ? 2.236 -0.372 -1.813 1.00 92.62 292 SER A O 1
ATOM 2262 N N . ALA A 1 293 ? 3.267 -0.640 -3.783 1.00 93.38 293 ALA A N 1
ATOM 2263 C CA . ALA A 1 293 ? 3.286 -2.100 -3.661 1.00 93.38 293 ALA A CA 1
ATOM 2264 C C . ALA A 1 293 ? 4.099 -2.545 -2.432 1.00 93.38 293 ALA A C 1
ATOM 2266 O O . ALA A 1 293 ? 3.735 -3.511 -1.776 1.00 93.38 293 ALA A O 1
ATOM 2267 N N . ARG A 1 294 ? 5.142 -1.792 -2.058 1.00 89.56 294 ARG A N 1
ATOM 2268 C CA . ARG A 1 294 ? 5.954 -2.057 -0.867 1.00 89.56 294 ARG A CA 1
ATOM 2269 C C . ARG A 1 294 ? 5.173 -1.853 0.430 1.00 89.56 294 ARG A C 1
ATOM 2271 O O . ARG A 1 294 ? 5.385 -2.617 1.370 1.00 89.56 294 ARG A O 1
ATOM 2278 N N . ASP A 1 295 ? 4.285 -0.857 0.494 1.00 93.25 295 ASP A N 1
ATOM 2279 C CA . ASP A 1 295 ? 3.397 -0.685 1.652 1.00 93.25 295 ASP A CA 1
ATOM 2280 C C . ASP A 1 295 ? 2.481 -1.908 1.798 1.00 93.25 295 ASP A C 1
ATOM 2282 O O . ASP A 1 295 ? 2.350 -2.439 2.900 1.00 93.25 295 ASP A O 1
ATOM 2286 N N . TYR A 1 296 ? 1.922 -2.409 0.689 1.00 95.75 296 TYR A N 1
ATOM 2287 C CA . TYR A 1 296 ? 1.115 -3.630 0.705 1.00 95.75 296 TYR A CA 1
ATOM 2288 C C . TYR A 1 296 ? 1.922 -4.867 1.092 1.00 95.75 296 TYR A C 1
ATOM 2290 O O . TYR A 1 296 ? 1.463 -5.617 1.943 1.00 95.75 296 TYR A O 1
ATOM 2298 N N . SER A 1 297 ? 3.125 -5.077 0.554 1.00 90.12 297 SER A N 1
ATOM 2299 C CA . SER A 1 297 ? 3.942 -6.247 0.910 1.00 90.12 297 SER A CA 1
ATOM 2300 C C . SER A 1 297 ? 4.283 -6.270 2.395 1.00 90.12 297 SER A C 1
ATOM 2302 O O . SER A 1 297 ? 4.150 -7.303 3.045 1.00 90.12 297 SER A O 1
ATOM 2304 N N . ARG A 1 298 ? 4.662 -5.119 2.962 1.00 88.50 298 ARG A N 1
ATOM 2305 C CA . ARG A 1 298 ? 4.921 -4.987 4.401 1.00 88.50 298 ARG A CA 1
ATOM 2306 C C . ARG A 1 298 ? 3.659 -5.228 5.225 1.00 88.50 298 ARG A C 1
ATOM 2308 O O . ARG A 1 298 ? 3.712 -5.973 6.197 1.00 88.50 298 ARG A O 1
ATOM 2315 N N . PHE A 1 299 ? 2.538 -4.626 4.828 1.00 94.56 299 PHE A N 1
ATOM 2316 C CA . PHE A 1 299 ? 1.248 -4.819 5.485 1.00 94.56 299 PHE A CA 1
ATOM 2317 C C . PHE A 1 299 ? 0.816 -6.287 5.484 1.00 94.56 299 PHE A C 1
ATOM 2319 O O . PHE A 1 299 ? 0.511 -6.827 6.541 1.00 94.56 299 PHE A O 1
ATOM 2326 N N . LEU A 1 300 ? 0.827 -6.940 4.321 1.00 92.44 300 LEU A N 1
ATOM 2327 C CA . LEU A 1 300 ? 0.407 -8.330 4.162 1.00 92.44 300 LEU A CA 1
ATOM 2328 C C . LEU A 1 300 ? 1.337 -9.294 4.904 1.00 92.44 300 LEU A C 1
ATOM 2330 O O . LEU A 1 300 ? 0.854 -10.253 5.496 1.00 92.44 300 LEU A O 1
ATOM 2334 N N . LEU A 1 301 ? 2.647 -9.029 4.927 1.00 84.88 301 LEU A N 1
ATOM 2335 C CA . LEU A 1 301 ? 3.602 -9.833 5.689 1.00 84.88 301 LEU A CA 1
ATOM 2336 C C . LEU A 1 301 ? 3.379 -9.707 7.202 1.00 84.88 301 LEU A C 1
ATOM 2338 O O . LEU A 1 301 ? 3.331 -10.721 7.893 1.00 84.88 301 LEU A O 1
ATOM 2342 N N . ALA A 1 302 ? 3.201 -8.483 7.708 1.00 84.44 302 ALA A N 1
ATOM 2343 C CA . ALA A 1 302 ? 2.899 -8.243 9.120 1.00 84.44 302 ALA A CA 1
ATOM 2344 C C . ALA A 1 302 ? 1.538 -8.846 9.516 1.00 84.44 302 ALA A C 1
ATOM 2346 O O . ALA A 1 302 ? 1.394 -9.428 10.588 1.00 84.44 302 ALA A O 1
ATOM 2347 N N . LEU A 1 303 ? 0.547 -8.769 8.621 1.00 88.12 303 LEU A N 1
ATOM 2348 C CA . LEU A 1 303 ? -0.758 -9.397 8.802 1.00 88.12 303 LEU A CA 1
ATOM 2349 C C . LEU A 1 303 ? -0.644 -10.928 8.875 1.00 88.12 303 LEU A C 1
ATOM 2351 O O . LEU A 1 303 ? -1.230 -11.549 9.759 1.00 88.12 303 LEU A O 1
ATOM 2355 N N . TRP A 1 304 ? 0.121 -11.534 7.964 1.00 84.38 304 TRP A N 1
ATOM 2356 C CA . TRP A 1 304 ? 0.348 -12.979 7.924 1.00 84.38 304 TRP A CA 1
ATOM 2357 C C . TRP A 1 304 ? 1.006 -13.498 9.206 1.00 84.38 304 TRP A C 1
ATOM 2359 O O . TRP A 1 304 ? 0.611 -14.548 9.703 1.00 84.38 304 TRP A O 1
ATOM 2369 N N . ARG A 1 305 ? 1.956 -12.732 9.756 1.00 80.88 305 ARG A N 1
ATOM 2370 C CA . ARG A 1 305 ? 2.699 -13.039 10.990 1.00 80.88 305 ARG A CA 1
ATOM 2371 C C . ARG A 1 305 ? 1.973 -12.667 12.285 1.00 80.88 305 ARG A C 1
ATOM 2373 O O . ARG A 1 305 ? 2.569 -12.766 13.350 1.00 80.88 305 ARG A O 1
ATOM 2380 N N . ASP A 1 306 ? 0.725 -12.210 12.199 1.00 82.19 306 ASP A N 1
ATOM 2381 C CA . ASP A 1 306 ? -0.062 -11.779 13.359 1.00 82.19 306 ASP A CA 1
ATOM 2382 C C . ASP A 1 306 ? 0.571 -10.620 14.162 1.00 82.19 306 ASP A C 1
ATOM 2384 O O . ASP A 1 306 ? 0.334 -10.453 15.353 1.00 82.19 306 ASP A O 1
ATOM 2388 N N . GLU A 1 307 ? 1.331 -9.750 13.486 1.00 85.75 307 GLU A N 1
ATOM 2389 C CA . GLU A 1 307 ? 2.027 -8.599 14.089 1.00 85.75 307 GLU A CA 1
ATOM 2390 C C . GLU A 1 307 ? 1.150 -7.328 14.165 1.00 85.75 307 GLU A C 1
ATOM 2392 O O . GLU A 1 307 ? 1.606 -6.273 14.615 1.00 85.75 307 GLU A O 1
ATOM 2397 N N . LEU A 1 308 ? -0.105 -7.386 13.700 1.00 92.06 308 LEU A N 1
ATOM 2398 C CA . LEU A 1 308 ? -1.022 -6.244 13.634 1.00 92.06 308 LEU A CA 1
ATOM 2399 C C . LEU A 1 308 ? -2.273 -6.462 14.505 1.00 92.06 308 LEU A C 1
ATOM 2401 O O . LEU A 1 308 ? -2.760 -7.586 14.639 1.00 92.06 308 LEU A O 1
ATOM 2405 N N . PRO A 1 309 ? -2.867 -5.389 15.066 1.00 91.06 309 PRO A N 1
ATOM 2406 C CA . PRO A 1 309 ? -4.143 -5.498 15.764 1.00 91.06 309 PRO A CA 1
ATOM 2407 C C . PRO A 1 309 ? -5.242 -6.062 14.862 1.00 91.06 309 PRO A C 1
ATOM 2409 O O . PRO A 1 309 ? -5.502 -5.533 13.780 1.00 91.06 309 PRO A O 1
ATOM 2412 N N . GLY A 1 310 ? -5.911 -7.113 15.339 1.00 93.81 310 GLY A N 1
ATOM 2413 C CA . GLY A 1 310 ? -6.989 -7.776 14.608 1.00 93.81 310 GLY A CA 1
ATOM 2414 C C . GLY A 1 310 ? -6.526 -8.569 13.386 1.00 93.81 310 GLY A C 1
ATOM 2415 O O . GLY A 1 310 ? -7.337 -8.762 12.484 1.00 93.81 310 GLY A O 1
ATOM 2416 N N . SER A 1 311 ? -5.263 -9.017 13.327 1.00 92.00 311 SER A N 1
ATOM 2417 C CA . SER A 1 311 ? -4.752 -9.797 12.193 1.00 92.00 311 SER A CA 1
ATOM 2418 C C . SER A 1 311 ? -5.612 -11.008 11.844 1.00 92.00 311 SER A C 1
ATOM 2420 O O . SER A 1 311 ? -5.922 -11.204 10.671 1.00 92.00 311 SER A O 1
ATOM 2422 N N . GLU A 1 312 ? -6.041 -11.785 12.839 1.00 88.44 312 GLU A N 1
ATOM 2423 C CA . GLU A 1 312 ? -6.934 -12.932 12.640 1.00 88.44 312 GLU A CA 1
ATOM 2424 C C . GLU A 1 312 ? -8.224 -12.520 11.920 1.00 88.44 312 GLU A C 1
ATOM 2426 O O . GLU A 1 312 ? -8.587 -13.090 10.891 1.00 88.44 312 GLU A O 1
ATOM 2431 N N . GLU A 1 313 ? -8.867 -11.458 12.402 1.00 95.38 313 GLU A N 1
ATOM 2432 C CA . GLU A 1 313 ? -10.123 -10.980 11.841 1.00 95.38 313 GLU A CA 1
ATOM 2433 C C . GLU A 1 313 ? -9.945 -10.392 10.439 1.00 95.38 313 GLU A C 1
ATOM 2435 O O . GLU A 1 313 ? -10.735 -10.666 9.541 1.00 95.38 313 GLU A O 1
ATOM 2440 N N . ILE A 1 314 ? -8.882 -9.623 10.203 1.00 96.38 314 ILE A N 1
ATOM 2441 C CA . ILE A 1 314 ? -8.593 -9.076 8.874 1.00 96.38 314 ILE A CA 1
ATOM 2442 C C . ILE A 1 314 ? -8.283 -10.216 7.891 1.00 96.38 314 ILE A C 1
ATOM 2444 O O . ILE A 1 314 ? -8.777 -10.186 6.763 1.00 96.38 314 ILE A O 1
ATOM 2448 N N . LYS A 1 315 ? -7.542 -11.253 8.311 1.00 93.06 315 LYS A N 1
ATOM 2449 C CA . LYS A 1 315 ? -7.327 -12.470 7.510 1.00 93.06 315 LYS A CA 1
ATOM 2450 C C . LYS A 1 315 ? -8.649 -13.180 7.212 1.00 93.06 315 LYS A C 1
ATOM 2452 O O . LYS A 1 315 ? -8.863 -13.544 6.057 1.00 93.06 315 LYS A O 1
ATOM 2457 N N . ARG A 1 316 ? -9.553 -13.311 8.193 1.00 94.75 316 ARG A N 1
ATOM 2458 C CA . ARG A 1 316 ? -10.901 -13.880 8.006 1.00 94.75 316 ARG A CA 1
ATOM 2459 C C . ARG A 1 316 ? -11.717 -13.078 6.993 1.00 94.75 316 ARG A C 1
ATOM 2461 O O . ARG A 1 316 ? -12.259 -13.644 6.052 1.00 94.75 316 ARG A O 1
ATOM 2468 N N . LEU A 1 317 ? -11.771 -11.753 7.130 1.00 94.81 317 LEU A N 1
ATOM 2469 C CA . LEU A 1 317 ? -12.449 -10.869 6.175 1.00 94.81 317 LEU A CA 1
ATOM 2470 C C . LEU A 1 317 ? -11.876 -11.041 4.761 1.00 94.81 317 LEU A C 1
ATOM 2472 O O . LEU A 1 317 ? -12.616 -11.166 3.786 1.00 94.81 317 LEU A O 1
ATOM 2476 N N . MET A 1 318 ? -10.548 -11.102 4.652 1.00 91.31 318 MET A N 1
ATOM 2477 C CA . MET A 1 318 ? -9.832 -11.316 3.396 1.00 91.31 318 MET A CA 1
ATOM 2478 C C . MET A 1 318 ? -9.880 -12.762 2.890 1.00 91.31 318 MET A C 1
ATOM 2480 O O . MET A 1 318 ? -9.436 -12.999 1.767 1.00 91.31 318 MET A O 1
ATOM 2484 N N . SER A 1 319 ? -10.400 -13.734 3.646 1.00 89.50 319 SER A N 1
ATOM 2485 C CA . SER A 1 319 ? -10.583 -15.128 3.209 1.00 89.50 319 SER A CA 1
ATOM 2486 C C . SER A 1 319 ? -12.007 -15.422 2.734 1.00 89.50 319 SER A C 1
ATOM 2488 O O . SER A 1 319 ? -12.212 -16.425 2.047 1.00 89.50 319 SER A O 1
ATOM 2490 N N . LEU A 1 320 ? -12.958 -14.514 2.995 1.00 88.88 320 LEU A N 1
ATOM 2491 C CA . LEU A 1 320 ? -14.356 -14.670 2.601 1.00 88.88 320 LEU A CA 1
ATOM 2492 C C . LEU A 1 320 ? -14.514 -15.010 1.106 1.00 88.88 320 LEU A C 1
ATOM 2494 O O . LEU A 1 320 ? -13.765 -14.505 0.250 1.00 88.88 320 LEU A O 1
ATOM 2498 N N . PRO A 1 321 ? -15.480 -15.884 0.771 1.00 83.00 321 PRO A N 1
ATOM 2499 C CA . PRO A 1 321 ? -15.664 -16.368 -0.587 1.00 83.00 321 PRO A CA 1
ATOM 2500 C C . PRO A 1 321 ? -16.116 -15.243 -1.522 1.00 83.00 321 PRO A C 1
ATOM 2502 O O . PRO A 1 321 ? -16.993 -14.443 -1.194 1.00 83.00 321 PRO A O 1
ATOM 2505 N N . LYS A 1 322 ? -15.531 -15.213 -2.721 1.00 77.25 322 LYS A N 1
ATOM 2506 C CA . LYS A 1 322 ? -15.893 -14.301 -3.809 1.00 77.25 322 LYS A CA 1
ATOM 2507 C C . LYS A 1 322 ? -15.604 -14.973 -5.154 1.00 77.25 322 LYS A C 1
ATOM 2509 O O . LYS A 1 322 ? -14.635 -15.725 -5.261 1.00 77.25 322 LYS A O 1
ATOM 2514 N N . ARG A 1 323 ? -16.459 -14.738 -6.157 1.00 59.62 323 ARG A N 1
ATOM 2515 C CA . ARG A 1 323 ? -16.427 -15.435 -7.463 1.00 59.62 323 ARG A CA 1
ATOM 2516 C C . ARG A 1 323 ? -15.156 -15.176 -8.287 1.00 59.62 323 ARG A C 1
ATOM 2518 O O . ARG A 1 323 ? -14.812 -15.991 -9.128 1.00 59.62 323 ARG A O 1
ATOM 2525 N N . ASP A 1 324 ? -14.474 -14.065 -8.047 1.00 70.56 324 ASP A N 1
ATOM 2526 C CA . ASP A 1 324 ? -13.302 -13.568 -8.782 1.00 70.56 324 ASP A CA 1
ATOM 2527 C C . ASP A 1 324 ? -11.958 -13.943 -8.129 1.00 70.56 324 ASP A C 1
ATOM 2529 O O . ASP A 1 324 ? -10.901 -13.488 -8.569 1.00 70.56 324 ASP A O 1
ATOM 2533 N N . ARG A 1 325 ? -11.960 -14.771 -7.076 1.00 68.12 325 ARG A N 1
ATOM 2534 C CA . ARG A 1 325 ? -10.716 -15.191 -6.427 1.00 68.12 325 ARG A CA 1
ATOM 2535 C C . ARG A 1 325 ? -9.996 -16.240 -7.275 1.00 68.12 325 ARG A C 1
ATOM 2537 O O . ARG A 1 325 ? -10.451 -17.374 -7.388 1.00 68.12 325 ARG A O 1
ATOM 2544 N N . ILE A 1 326 ? -8.824 -15.879 -7.789 1.00 63.88 326 ILE A N 1
ATOM 2545 C CA . ILE A 1 326 ? -7.912 -16.812 -8.457 1.00 63.88 326 ILE A CA 1
ATOM 2546 C C . ILE A 1 326 ? -7.295 -17.729 -7.392 1.00 63.88 326 ILE A C 1
ATOM 2548 O O . ILE A 1 326 ? -6.688 -17.251 -6.433 1.00 63.88 326 ILE A O 1
ATOM 2552 N N . LYS A 1 327 ? -7.471 -19.045 -7.541 1.00 62.56 327 LYS A N 1
ATOM 2553 C CA . LYS A 1 327 ? -6.867 -20.069 -6.680 1.00 62.56 327 LYS A CA 1
ATOM 2554 C C . LYS A 1 327 ? -6.320 -21.204 -7.526 1.00 62.56 327 LYS A C 1
ATOM 2556 O O . LYS A 1 327 ? -6.990 -21.676 -8.438 1.00 62.56 327 LYS A O 1
ATOM 2561 N N . THR A 1 328 ? -5.158 -21.701 -7.138 1.00 50.53 328 THR A N 1
ATOM 2562 C CA . THR A 1 328 ? -4.562 -22.929 -7.669 1.00 50.53 328 THR A CA 1
ATOM 2563 C C . THR A 1 328 ? -3.921 -23.675 -6.507 1.00 50.53 328 THR A C 1
ATOM 2565 O O . THR A 1 328 ? -3.011 -23.147 -5.878 1.00 50.53 328 THR A O 1
ATOM 2568 N N . GLY A 1 329 ? -4.420 -24.873 -6.190 1.00 46.84 329 GLY A N 1
ATOM 2569 C CA . GLY A 1 329 ? -3.771 -25.807 -5.258 1.00 46.84 329 GLY A CA 1
ATOM 2570 C C . GLY A 1 329 ? -3.762 -25.447 -3.763 1.00 46.84 329 GLY A C 1
ATOM 2571 O O . GLY A 1 329 ? -3.145 -26.179 -3.000 1.00 46.84 329 GLY A O 1
ATOM 2572 N N . ALA A 1 330 ? -4.428 -24.374 -3.320 1.00 49.97 330 ALA A N 1
ATOM 2573 C CA . ALA A 1 330 ? -4.492 -23.996 -1.903 1.00 49.97 330 ALA A CA 1
ATOM 2574 C C . ALA A 1 330 ? -5.879 -24.301 -1.290 1.00 49.97 330 ALA A C 1
ATOM 2576 O O . ALA A 1 330 ? -6.880 -23.788 -1.813 1.00 49.97 330 ALA A O 1
ATOM 2577 N N . PRO A 1 331 ? -5.969 -25.095 -0.201 1.00 44.69 331 PRO A N 1
ATOM 2578 C CA . PRO A 1 331 ? -7.219 -25.282 0.532 1.00 44.69 331 PRO A CA 1
ATOM 2579 C C . PRO A 1 331 ? -7.669 -23.966 1.187 1.00 44.69 331 PRO A C 1
ATOM 2581 O O . PRO A 1 331 ? -6.854 -23.106 1.524 1.00 44.69 331 PRO A O 1
ATOM 2584 N N . LEU A 1 332 ? -8.985 -23.790 1.326 1.00 45.12 332 LEU A N 1
ATOM 2585 C CA . LEU A 1 332 ? -9.540 -22.709 2.140 1.00 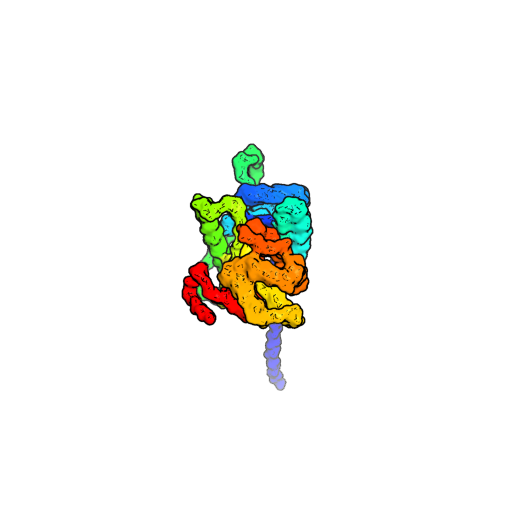45.12 332 LEU A CA 1
ATOM 2586 C C . LEU A 1 332 ? -9.271 -23.011 3.624 1.00 45.12 332 LEU A C 1
ATOM 2588 O O . LEU A 1 332 ? -9.425 -24.174 3.997 1.00 45.12 332 LEU A O 1
ATOM 2592 N N . PRO A 1 333 ? -8.879 -22.013 4.437 1.00 48.94 333 PRO A N 1
ATOM 2593 C CA . PRO A 1 333 ? -8.926 -22.151 5.887 1.00 48.94 333 PRO A CA 1
ATOM 2594 C C . PRO A 1 333 ? -10.363 -22.324 6.384 1.00 48.94 333 PRO A C 1
ATOM 2596 O O . PRO A 1 333 ? -11.284 -21.750 5.747 1.00 48.94 333 PRO A O 1
#

Radius of gyration: 26.56 Å; chains: 1; bounding box: 96×60×70 Å

Sequence (333 aa):
MRFFAAALALALSTPAATRAAAPALYDVSYLWHVDRAAAFARRDAVAKILGPTAAKHLLVVSADGACGVVYLRDADRARAAKVAASHTRLLKRHRLGKAWIVGTRDWAEIAPNPAAVRAVAAATPIHKRRAFRIARPSKIAPAELETARSAEQRRLEGLVAAHVRLLRREGRLSPDERTAWSVYDFTTGQTLVEINTDLELQAASLIKPLLALAYMSRVSEGKLVYDARSRLELERMIQHSDNAAADWTMRRLGGPAAVQSLLRRRYGALLTGVEIKEYIPADGRTYRNKASARDYSRFLLALWRDELPGSEEIKRLMSLPKRDRIKTGAPLP

Secondary structure (DSSP, 8-state):
-------------------PPPPPPEEEEEEEES-HHHHHHHHHHHHHHH-HHHHTTEEEEEETTEEEEEEEEEE-HHHHHHHHHHHHHHHHHTT----EEEE----EEPPPPGGG-------------------------HHHHHHHHHHHHHHHHHHHHHHHHHHHHTTSS-TT----EEEEETTTTEEEEEESTT--EE-GGGGHHHHHHHHHHHHTTTSS---HHHHHHHHHHHHS--HHHHHHHHHHTTSHHHHHHHHHHHHTTT-TT-B--S---TTS-----EE-HHHHHHHHHHHHTT-STTHHHHHHHHHS--TT---SS----

pLDDT: mean 76.65, std 20.72, range [23.41, 98.81]

Foldseek 3Di:
DDDDDDDDDDDDDDPDPPPPDDAWWKWKWLDKALDPVVQVVLLVVLCVQVDDVQNVQWFFFDDLNITITIRDDRHHPVVNVVVQVVSQVRCVVVVSHGMDIDTDDPTHGDDPDCVVDPDDDDDDDDDDDDDDDDDDDDDQDPVNVVVVLVVQLSVVQSVVVVVVVVCCVVVVAPPPDDDWDWDADPVVRDTSYGDQQQDKWQCQLVCLLLLVLLLLVCCVVVNDPDDPVLLVLSLCCLAVVDLVSSQVSQVSQVHQVSSQVSCCVPVCVLFVNFHRDHRQDPVSPDRRTIGGNSSVVSVVVCLVVVVGRCSVVSVVSNLDDDPPDDDDPDDRD

=== Feature glossary ===
Annotated list of the representations used here:

Nearest PDB structures. The Foldseek neighbor list gives the closest experimentally determined structures in the PDB, ranked by structural alignment. TM-score near 1 means near-identical fold; near 0.3 means only rough topology match. This is how one finds what a novel AlphaFold prediction most resembles in the solved-structure universe.

Foldseek 3Di. Foldseek's 3Di representation compresses backbone geometry into a per-residue letter drawn from a learned twenty-state alphabet. It captures the tertiary interaction pattern around each residue — which residues are packed against it in space, regardless of where they are in sequence.

Radius of gyration, Cα contacts, bounding box. Radius of gyration (Rg) is the root-mean-square distance of Cα atoms from their centroid — a single number for overall size and compactness. A globular domain of N residues has Rg ≈ 2.2·N^0.38 Å; an extended or disordered chain has a much larger Rg. The Cα contact count is the number of residue pairs whose Cα atoms are within 8 Å and are more than four positions apart in sequence — a standard proxy for tertiary packing density. The bounding box is the smallest axis-aligned box enclosing all Cα atoms.

InterPro / GO / CATH / organism. The annotation block draws on four external resources. InterPro: which protein families and domains the sequence belongs to. GO: standardized terms for what the protein does, what process it participates in, and where in the cell it acts. CATH: which structural fold it has in the CATH hierarchy. Organism: the species of origin.

mmCIF coordinates. The mmCIF block holds the 3D Cartesian coordinates of each backbone atom (N, Cα, C, O) in ångströms. mmCIF is the PDB's canonical archive format — a tagged-loop text representation of the atomic model.

pLDDT. pLDDT is the predicted lDDT-Cα score: AlphaFold's confidence that the local environment of each residue (all inter-atomic distances within 15 Å) is correctly placed. It is a per-residue number between 0 and 100, with higher meaning more reliable.

Backbone torsions (φ/ψ). φ (phi) and ψ (psi) are the two rotatable backbone dihedrals per residue: φ is the C(i-1)–N–Cα–C torsion, ψ is the N–Cα–C–N(i+1) torsion, both in degrees on (−180°, 180°]. α-helical residues cluster near (−60°, −45°); β-strand residues near (−120°, +130°). A Ramachandran plot is simply a scatter of (φ, ψ) for every residue.

B-factor. For experimental (PDB) structures, the B-factor (temperature factor) quantifies the positional spread of each atom in the crystal — a combination of thermal vibration and static disorder — in units of Å². High B-factors mark flexible loops or poorly resolved regions; low B-factors mark the rigid, well-ordered core.

Secondary structure (3-state, P-SEA). SS3 is a coarse helix/strand/coil call (letters a/b/c) made by the P-SEA algorithm from inter-Cα distances and dihedrals. It is less detailed than DSSP but needs only Cα positions.

Predicted aligned error. Predicted aligned error is AlphaFold's pairwise confidence. Unlike pLDDT (per-residue), PAE is per-residue-pair and captures whether two parts of the structure are correctly placed relative to each other. Units are ångströms of expected positional error.

Solvent-accessible surface area. Solvent-accessible surface area (SASA) is the area in Å² traced out by the centre of a 1.4 Å probe sphere (a water molecule) rolled over the protein's van der Waals surface (Shrake–Rupley / Lee–Richards construction). Buried residues have near-zero SASA; fully exposed residues can exceed 200 Å². The total SASA scales roughly with the number of surface residues.

Secondary structure (8-state, DSSP). The SS8 string is DSSP's per-residue secondary-structure call. α-helix (H) means an i→i+4 H-bond ladder; β-strand (E) means the residue participates in a β-sheet; 3₁₀ (G) and π (I) are tighter and wider helices; T/S are turns/bends; '-' is loop.

Rendered structure images. Structure images are PyMOL renders from six orthogonal camera directions. Cartoon representation draws helices as coils and strands as arrows; sticks shows the backbone as bonds; surface shows the solvent-excluded envelope. Rainbow coloring maps sequence position to hue (blue→red, N→C); chain coloring assigns a distinct color per polypeptide.

Sequence. The amino-acid sequence is the protein's primary structure: the linear order of residues from the N-terminus to the C-terminus, written in one-letter code. Everything else here — the 3D coordinates, the secondary structure, the domain annotations — is ultimately a consequence of this string.

Contact-map, Ramachandran, and PAE plots. Three diagnostic plots accompany the record. The Cα contact map visualizes the tertiary structure as a 2D adjacency matrix (8 Å cutoff, sequence-local contacts suppressed). The Ramachandran plot shows the distribution of backbone (φ, ψ) torsions, with points in the α and β basins reflecting secondary structure content. The PAE plot shows AlphaFold's inter-residue confidence as a color matrix.